Protein AF-A0A7R7VF80-F1 (afdb_monomer)

Sequence (246 aa):
MKSYPSDSATRWAEVVARHTIFDQFLHRVCFSSSVFNALSNCSSSPGIHFGVIAFPGLSSPGFLCLFALTGRTQLAYLSLRTPQTTPRSSSNPAAMSTSARRRLMRDFKRMQTDPPAGVSASPVADNVMTWNAVIIGPADTPFEDGTFRLVMHFEEQYPNKPPGVKFISQMFHPNVYGTGELCLDILQNRWSPTYDVAAILTSIQSLLNDPNTSSPANVEASNLYKDNRKEYVKRVRETVEKSWED

Nearest PDB structures (foldseek):
  8btl-assembly1_C  TM=9.843E-01  e=7.185E-26  Homo sapiens
  4r62-assembly1_A  TM=9.957E-01  e=3.085E-25  Saccharomyces cerevisiae S288C
  6cyr-assembly1_A  TM=9.860E-01  e=3.502E-25  Homo sapiens
  2yb6-assembly1_A  TM=9.938E-01  e=1.818E-24  Homo sapiens
  2aak-assembly1_A  TM=9.902E-01  e=1.142E-23  Arabidopsis thaliana

Mean predicted aligned error: 17.04 Å

Secondary structure (DSSP, 8-state):
--PPPTHHHHHHHHHHHHHSS-----S--PPPTTSGGGSSS----TT--------TT--SS---------SS--------PPPP--------------HHHHHHHHHHHHHHHSPPTTEEEEEETTEEEEEEEEEEPPTTSTTTT-EEEEEEE--TTTTTSPPEEEESS----TTB-TTSBB--GGGTTT--TT--HHHHHHHHHHHHHS---SS-S-HHHHHHHHH-HHHHHHHHHHHHHHTTT-

InterPro domains:
  IPR000608 Ubiquitin-conjugating (UBC), catalytic core domain [PF00179] (103-239)
  IPR000608 Ubiquitin-conjugating (UBC), catalytic core domain [PS50127] (99-245)
  IPR016135 Ubiquitin-conjugating enzyme/RWD-like [G3DSA:3.10.110.10] (90-244)
  IPR016135 Ubiquitin-conjugating enzyme/RWD-like [SSF54495] (87-245)
  IPR023313 Ubiquitin-conjugating enzyme, active site [PS00183] (172-187)
  IPR050113 Ubiquitin-conjugating enzyme E2-like [PTHR24067] (98-244)

Radius of gyration: 27.28 Å; Cα contacts (8 Å, |Δi|>4): 267; chains: 1; bounding box: 56×38×86 Å

Foldseek 3Di:
DDDDDPPVVVVVVVLVVVPPPDPPDPDDDDDDPPVVVVPPPDDDDPDDDFDQDDDPDDPDPDDRDGDDDDPDDDDDDDDDDDDDDDDDDDDDCPPPCAPQNVQLVVLQVCCVPPNDPQKHKDADPVDSQKMKMWGAADPPALRHRATWIKMWGHDSCPPVAAIFMFTPQQALAQQAARRRGGDDCCNPVVPDSPDGPRNVSVSVNVCRVPPDLPRGNDPVLSCCVPPPVPVNSVVRNVSRVRSSVD

Structure (mmCIF, N/CA/C/O backbone):
data_AF-A0A7R7VF80-F1
#
_entry.id   AF-A0A7R7VF80-F1
#
loop_
_atom_site.group_PDB
_atom_site.id
_atom_site.type_symbol
_atom_site.label_atom_id
_atom_site.label_alt_id
_atom_site.label_comp_id
_atom_site.label_asym_id
_atom_site.label_entity_id
_atom_site.label_seq_id
_atom_site.pdbx_PDB_ins_code
_atom_site.Cartn_x
_atom_site.Cartn_y
_atom_site.Cartn_z
_atom_site.occupancy
_atom_site.B_iso_or_equiv
_atom_site.auth_seq_id
_atom_site.auth_comp_id
_atom_site.auth_asym_id
_atom_site.auth_atom_id
_atom_site.pdbx_PDB_model_num
ATOM 1 N N . MET A 1 1 ? -38.062 -11.801 12.592 1.00 34.50 1 MET A N 1
ATOM 2 C CA . MET A 1 1 ? -37.646 -11.700 11.178 1.00 34.50 1 MET A CA 1
ATOM 3 C C . MET A 1 1 ? -37.528 -10.224 10.837 1.00 34.50 1 MET A C 1
ATOM 5 O O . MET A 1 1 ? -38.550 -9.564 10.733 1.00 34.50 1 MET A O 1
ATOM 9 N N . LYS A 1 2 ? -36.310 -9.672 10.804 1.00 26.97 2 LYS A N 1
ATOM 10 C CA . LYS A 1 2 ? -36.068 -8.283 10.386 1.00 26.97 2 LYS A CA 1
ATOM 11 C C . LYS A 1 2 ? -35.513 -8.322 8.966 1.00 26.97 2 LYS A C 1
ATOM 13 O O . LYS A 1 2 ? -34.461 -8.908 8.737 1.00 26.97 2 LYS A O 1
ATOM 18 N N . SER A 1 3 ? -36.278 -7.767 8.038 1.00 28.77 3 SER A N 1
ATOM 19 C CA . SER A 1 3 ? -35.918 -7.532 6.644 1.00 28.77 3 SER A CA 1
ATOM 20 C C . SER A 1 3 ? -34.853 -6.437 6.560 1.00 28.77 3 SER A C 1
ATOM 22 O O . SER A 1 3 ? -35.068 -5.339 7.075 1.00 28.77 3 SER A O 1
ATOM 24 N N . TYR A 1 4 ? -33.722 -6.734 5.923 1.00 29.88 4 TYR A N 1
ATOM 25 C CA . TYR A 1 4 ? -32.726 -5.732 5.536 1.00 29.88 4 TYR A CA 1
ATOM 26 C C . TYR A 1 4 ? -33.198 -4.989 4.273 1.00 29.88 4 TYR A C 1
ATOM 28 O O . TYR A 1 4 ? -33.772 -5.631 3.389 1.00 29.88 4 TYR A O 1
ATOM 36 N N . PRO A 1 5 ? -32.984 -3.665 4.165 1.00 32.97 5 PRO A N 1
ATOM 37 C CA . PRO A 1 5 ? -33.349 -2.906 2.977 1.00 32.97 5 PRO A CA 1
ATOM 38 C C . PRO A 1 5 ? -32.345 -3.162 1.845 1.00 32.97 5 PRO A C 1
ATOM 40 O O . PRO A 1 5 ? -31.132 -3.140 2.043 1.00 32.97 5 PRO A O 1
ATOM 43 N N . SER A 1 6 ? -32.877 -3.396 0.649 1.00 37.41 6 SER A N 1
ATOM 44 C CA . SER A 1 6 ? -32.204 -3.745 -0.609 1.00 37.41 6 SER A CA 1
ATOM 45 C C . SER A 1 6 ? -31.401 -2.603 -1.256 1.00 37.41 6 SER A C 1
ATOM 47 O O . SER A 1 6 ? -31.246 -2.578 -2.473 1.00 37.41 6 SER A O 1
ATOM 49 N N . ASP A 1 7 ? -30.912 -1.642 -0.473 1.00 42.41 7 ASP A N 1
ATOM 50 C CA . ASP A 1 7 ? -30.373 -0.373 -0.989 1.00 42.41 7 ASP A CA 1
ATOM 51 C C . ASP A 1 7 ? -28.847 -0.360 -1.162 1.00 42.41 7 ASP A C 1
ATOM 53 O O . ASP A 1 7 ? -28.303 0.477 -1.879 1.00 42.41 7 ASP A O 1
ATOM 57 N N . SER A 1 8 ? -28.123 -1.305 -0.556 1.00 38.00 8 SER A N 1
ATOM 58 C CA . SER A 1 8 ? -26.669 -1.399 -0.727 1.00 38.00 8 SER A CA 1
ATOM 59 C C . SER A 1 8 ? -26.295 -2.026 -2.071 1.00 38.00 8 SER A C 1
ATOM 61 O O . SER A 1 8 ? -25.432 -1.502 -2.766 1.00 38.00 8 SER A O 1
ATOM 63 N N . ALA A 1 9 ? -26.979 -3.096 -2.491 1.00 32.75 9 ALA A N 1
ATOM 64 C CA . ALA A 1 9 ? -26.685 -3.812 -3.739 1.00 32.75 9 ALA A CA 1
ATOM 65 C C . ALA A 1 9 ? -26.875 -2.944 -5.000 1.00 32.75 9 ALA A C 1
ATOM 67 O O . ALA A 1 9 ? -26.108 -3.060 -5.955 1.00 32.75 9 ALA A O 1
ATOM 68 N N . THR A 1 10 ? -27.851 -2.033 -4.987 1.00 35.91 10 THR A N 1
ATOM 69 C CA . THR A 1 10 ? -28.119 -1.109 -6.102 1.00 35.91 10 THR A CA 1
ATOM 70 C C . THR A 1 10 ? -27.046 -0.020 -6.203 1.00 35.91 10 THR A C 1
ATOM 72 O O . THR A 1 10 ? -26.628 0.336 -7.302 1.00 35.91 10 THR A O 1
ATOM 75 N N . ARG A 1 11 ? -26.507 0.432 -5.061 1.00 38.66 11 ARG A N 1
ATOM 76 C CA . ARG A 1 11 ? -25.385 1.383 -5.001 1.00 38.66 11 ARG A CA 1
ATOM 77 C C . ARG A 1 11 ? -24.052 0.747 -5.414 1.00 38.66 11 ARG A C 1
ATOM 79 O O . ARG A 1 11 ? -23.251 1.396 -6.078 1.00 38.66 11 ARG A O 1
ATOM 86 N N . TRP A 1 12 ? -23.848 -0.537 -5.106 1.00 34.44 12 TRP A N 1
ATOM 87 C CA . TRP A 1 12 ? -22.701 -1.320 -5.588 1.00 34.44 12 TRP A CA 1
ATOM 88 C C . TRP A 1 12 ? -22.691 -1.461 -7.118 1.00 34.44 12 TRP A C 1
ATOM 90 O O . TRP A 1 12 ? -21.636 -1.330 -7.737 1.00 34.44 12 TRP A O 1
ATOM 100 N N . ALA A 1 13 ? -23.857 -1.654 -7.747 1.00 29.41 13 ALA A N 1
ATOM 101 C CA . ALA A 1 13 ? -23.967 -1.703 -9.206 1.00 29.41 13 ALA A CA 1
ATOM 102 C C . ALA A 1 13 ? -23.668 -0.342 -9.868 1.00 29.41 13 ALA A C 1
ATOM 104 O O . ALA A 1 13 ? -23.006 -0.305 -10.903 1.00 29.41 13 ALA A O 1
ATOM 105 N N . GLU A 1 14 ? -24.077 0.777 -9.258 1.00 31.31 14 GLU A N 1
ATOM 106 C CA . GLU A 1 14 ? -23.774 2.128 -9.762 1.00 31.31 14 GLU A CA 1
ATOM 107 C C . GLU A 1 14 ? -22.295 2.526 -9.618 1.00 31.31 14 GLU A C 1
ATOM 109 O O . GLU A 1 14 ? -21.771 3.234 -10.478 1.00 31.31 14 GLU A O 1
ATOM 114 N N . VAL A 1 15 ? -21.595 2.058 -8.579 1.00 36.97 15 VAL A N 1
ATOM 115 C CA . VAL A 1 15 ? -20.159 2.341 -8.382 1.00 36.97 15 VAL A CA 1
ATOM 116 C C . VAL A 1 15 ? -19.289 1.493 -9.317 1.00 36.97 15 VAL A C 1
ATOM 118 O O . VAL A 1 15 ? -18.359 2.015 -9.933 1.00 36.97 15 VAL A O 1
ATOM 121 N N . VAL A 1 16 ? -19.634 0.217 -9.525 1.00 35.97 16 VAL A N 1
ATOM 122 C CA . VAL A 1 16 ? -18.946 -0.652 -10.500 1.00 35.97 16 VAL A CA 1
ATOM 123 C C . VAL A 1 16 ? -19.195 -0.183 -11.943 1.00 35.97 16 VAL A C 1
ATOM 125 O O . VAL A 1 16 ? -18.275 -0.204 -12.765 1.00 35.97 16 VAL A O 1
ATOM 128 N N . ALA A 1 17 ? -20.396 0.326 -12.243 1.00 31.78 17 ALA A N 1
ATOM 129 C CA . ALA A 1 17 ? -20.720 0.914 -13.544 1.00 31.78 17 ALA A CA 1
ATOM 130 C C . ALA A 1 17 ? -19.998 2.250 -13.812 1.00 31.78 17 ALA A C 1
ATOM 132 O O . ALA A 1 17 ? -19.807 2.617 -14.968 1.00 31.78 17 ALA A O 1
ATOM 133 N N . ARG A 1 18 ? -19.555 2.973 -12.773 1.00 35.44 18 ARG A N 1
ATOM 134 C CA . ARG A 1 18 ? -18.818 4.242 -12.921 1.00 35.44 18 ARG A CA 1
ATOM 135 C C . ARG A 1 18 ? -17.301 4.090 -13.074 1.00 35.44 18 ARG A C 1
ATOM 137 O O . ARG A 1 18 ? -16.654 5.062 -13.449 1.00 35.44 18 ARG A O 1
ATOM 144 N N . HIS A 1 19 ? -16.738 2.898 -12.860 1.00 38.69 19 HIS A N 1
ATOM 145 C CA . HIS A 1 19 ? -15.291 2.650 -12.987 1.00 38.69 19 HIS A CA 1
ATOM 146 C C . HIS A 1 19 ? -14.894 1.617 -14.050 1.00 38.69 19 HIS A C 1
ATOM 148 O O . HIS A 1 19 ? -13.714 1.291 -14.190 1.00 38.69 19 HIS A O 1
ATOM 154 N N . THR A 1 20 ? -15.834 1.157 -14.877 1.00 30.38 20 THR A N 1
ATOM 155 C CA . THR A 1 20 ? -15.481 0.514 -16.146 1.00 30.38 20 THR A CA 1
ATOM 156 C C . THR A 1 20 ? -15.207 1.599 -17.187 1.00 30.38 20 THR A C 1
ATOM 158 O O . THR A 1 20 ? -16.095 2.324 -17.623 1.00 30.38 20 THR A O 1
ATOM 161 N N . ILE A 1 21 ? -13.939 1.738 -17.567 1.00 36.97 21 ILE A N 1
ATOM 162 C CA . ILE A 1 21 ? -13.466 2.586 -18.665 1.00 36.97 21 ILE A CA 1
ATOM 163 C C . ILE A 1 21 ? -14.099 2.078 -19.969 1.00 36.97 21 ILE A C 1
ATOM 165 O O . ILE A 1 21 ? -13.495 1.242 -20.629 1.00 36.97 21 ILE A O 1
ATOM 169 N N . PHE A 1 22 ? -15.315 2.514 -20.317 1.00 31.19 22 PHE A N 1
ATOM 170 C CA . PHE A 1 22 ? -15.873 2.395 -21.672 1.00 31.19 22 PHE A CA 1
ATOM 171 C C . PHE A 1 22 ? -17.180 3.191 -21.880 1.00 31.19 22 PHE A C 1
ATOM 173 O O . PHE A 1 22 ? -18.135 2.639 -22.407 1.00 31.19 22 PHE A O 1
ATOM 180 N N . ASP A 1 23 ? -17.273 4.475 -21.499 1.00 33.12 23 ASP A N 1
ATOM 181 C CA . ASP A 1 23 ? -18.443 5.269 -21.943 1.00 33.12 23 ASP A CA 1
ATOM 182 C C . ASP A 1 23 ? -18.254 6.796 -22.015 1.00 33.12 23 ASP A C 1
ATOM 184 O O . ASP A 1 23 ? -19.056 7.591 -21.529 1.00 33.12 23 ASP A O 1
ATOM 188 N N . GLN A 1 24 ? -17.173 7.247 -22.657 1.00 32.31 24 GLN A N 1
ATOM 189 C CA . GLN A 1 24 ? -17.078 8.631 -23.137 1.00 32.31 24 GLN A CA 1
ATOM 190 C C . GLN A 1 24 ? -16.403 8.680 -24.507 1.00 32.31 24 GLN A C 1
ATOM 192 O O . GLN A 1 24 ? -15.258 9.101 -24.613 1.00 32.31 24 GLN A O 1
ATOM 197 N N . PHE A 1 25 ? -17.084 8.255 -25.577 1.00 29.30 25 PHE A N 1
ATOM 198 C CA . PHE A 1 25 ? -16.630 8.619 -26.932 1.00 29.30 25 PHE A CA 1
ATOM 199 C C . PHE A 1 25 ? -17.717 8.663 -28.015 1.00 29.30 25 PHE A C 1
ATOM 201 O O . PHE A 1 25 ? -17.431 8.452 -29.191 1.00 29.30 25 PHE A O 1
ATOM 208 N N . LEU A 1 26 ? -18.968 8.975 -27.672 1.00 31.02 26 LEU A N 1
ATOM 209 C CA . LEU A 1 26 ? -20.015 9.162 -28.683 1.00 31.02 26 LEU A CA 1
ATOM 210 C C . LEU A 1 26 ? -20.908 10.359 -28.377 1.00 31.02 26 LEU A C 1
ATOM 212 O O . LEU A 1 26 ? -22.090 10.197 -28.133 1.00 31.02 26 LEU A O 1
ATOM 216 N N . HIS A 1 27 ? -20.367 11.576 -28.438 1.00 31.38 27 HIS A N 1
ATOM 217 C CA . HIS A 1 27 ? -21.175 12.741 -28.817 1.00 31.38 27 HIS A CA 1
ATOM 218 C C . HIS A 1 27 ? -20.268 13.926 -29.171 1.00 31.38 27 HIS A C 1
ATOM 220 O O . HIS A 1 27 ? -19.931 14.728 -28.306 1.00 31.38 27 HIS A O 1
ATOM 226 N N . ARG A 1 28 ? -19.860 14.005 -30.448 1.00 32.12 28 ARG A N 1
ATOM 227 C CA . ARG A 1 28 ? -19.487 15.211 -31.230 1.00 32.12 28 ARG A CA 1
ATOM 228 C C . ARG A 1 28 ? -18.441 14.851 -32.283 1.00 32.12 28 ARG A C 1
ATOM 230 O O . ARG A 1 28 ? -17.243 14.969 -32.055 1.00 32.12 28 ARG A O 1
ATOM 237 N N . VAL A 1 29 ? -18.902 14.502 -33.479 1.00 31.28 29 VAL A N 1
ATOM 238 C CA . VAL A 1 29 ? -18.099 14.707 -34.688 1.00 31.28 29 VAL A CA 1
ATOM 239 C C . VAL A 1 29 ? -18.860 15.696 -35.560 1.00 31.28 29 VAL A C 1
ATOM 241 O O . VAL A 1 29 ? -19.842 15.350 -36.211 1.00 31.28 29 VAL A O 1
ATOM 244 N N . CYS A 1 30 ? -18.425 16.957 -35.515 1.00 32.84 30 CYS A N 1
ATOM 245 C CA . CYS A 1 30 ? -18.763 17.949 -36.526 1.00 32.84 30 CYS A CA 1
ATOM 246 C C . CYS A 1 30 ? -18.059 17.553 -37.830 1.00 32.84 30 CYS A C 1
ATOM 248 O O . CYS A 1 30 ? -16.836 17.427 -37.868 1.00 32.84 30 CYS A O 1
ATOM 250 N N . PHE A 1 31 ? -18.840 17.347 -38.888 1.00 32.50 31 PHE A N 1
ATOM 251 C CA . PHE A 1 31 ? -18.352 17.079 -40.238 1.00 32.50 31 PHE A CA 1
ATOM 252 C C . PHE A 1 31 ? -17.601 18.300 -40.795 1.00 32.50 31 PHE A C 1
ATOM 254 O O . PHE A 1 31 ? -18.147 19.401 -40.828 1.00 32.50 31 PHE A O 1
ATOM 261 N N . SER A 1 32 ? -16.371 18.101 -41.278 1.00 34.09 32 SER A N 1
ATOM 262 C CA . SER A 1 32 ? -15.688 19.067 -42.147 1.0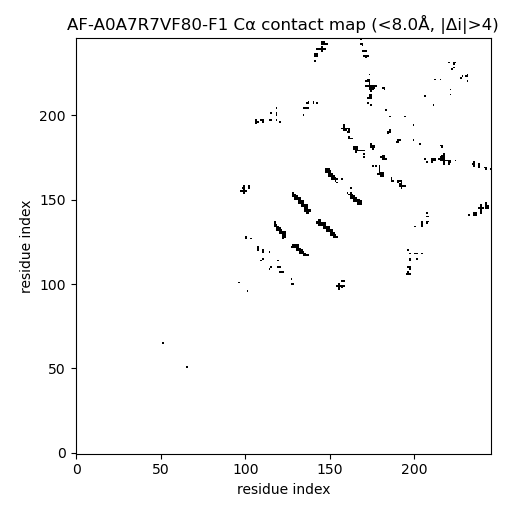0 34.09 32 SER A CA 1
ATOM 263 C C . SER A 1 32 ? -16.042 18.769 -43.607 1.00 34.09 32 SER A C 1
ATOM 265 O O . SER A 1 32 ? -15.954 17.630 -44.070 1.00 34.09 32 SER A O 1
ATOM 267 N N . SER A 1 33 ? -16.470 19.804 -44.324 1.00 35.81 33 SER A N 1
ATOM 268 C CA . SER A 1 33 ? -17.110 19.801 -45.646 1.00 35.81 33 SER A CA 1
ATOM 269 C C . SER A 1 33 ? -16.224 19.357 -46.821 1.00 35.81 33 SER A C 1
ATOM 271 O O . SER A 1 33 ? -16.703 19.282 -47.950 1.00 35.81 33 SER A O 1
ATOM 273 N N . SER A 1 34 ? -14.964 18.992 -46.586 1.00 36.84 34 SER A N 1
ATOM 274 C CA . SER A 1 34 ? -14.029 18.626 -47.661 1.00 36.84 34 SER A CA 1
ATOM 275 C C . SER A 1 34 ? -14.059 17.143 -48.066 1.00 36.84 34 SER A C 1
ATOM 277 O O . SER A 1 34 ? -13.526 16.801 -49.117 1.00 36.84 34 SER A O 1
ATOM 279 N N . VAL A 1 35 ? -14.696 16.255 -47.288 1.00 38.88 35 VAL A N 1
ATOM 280 C CA . VAL A 1 35 ? -14.774 14.803 -47.599 1.00 38.88 35 VAL A CA 1
ATOM 281 C C . VAL A 1 35 ? -15.972 14.455 -48.500 1.00 38.88 35 VAL A C 1
ATOM 283 O O . VAL A 1 35 ? -15.994 13.407 -49.139 1.00 38.88 35 VAL A O 1
ATOM 286 N N . PHE A 1 36 ? -16.954 15.351 -48.625 1.00 34.81 36 PHE A N 1
ATOM 287 C CA . PHE A 1 36 ? -18.190 15.081 -49.370 1.00 34.81 36 PHE A CA 1
ATOM 288 C C . PHE A 1 36 ? -18.004 15.098 -50.902 1.00 34.81 36 PHE A C 1
ATOM 290 O O . PHE A 1 36 ? -18.739 14.427 -51.623 1.00 34.81 36 PHE A O 1
ATOM 297 N N . ASN A 1 37 ? -16.984 15.794 -51.417 1.00 33.25 37 ASN A N 1
ATOM 298 C CA . ASN A 1 37 ? -16.789 15.955 -52.864 1.00 33.25 37 ASN A CA 1
ATOM 299 C C . ASN A 1 37 ? -16.062 14.790 -53.559 1.00 33.25 37 ASN A C 1
ATOM 301 O O . ASN A 1 37 ? -16.009 14.766 -54.784 1.00 33.25 37 ASN A O 1
ATOM 305 N N . ALA A 1 38 ? -15.537 13.805 -52.822 1.00 39.31 38 ALA A N 1
ATOM 306 C CA . ALA A 1 38 ? -14.872 12.643 -53.424 1.00 39.31 38 ALA A CA 1
ATOM 307 C C . ALA A 1 38 ? -15.809 11.441 -53.675 1.00 39.31 38 ALA A C 1
ATOM 309 O O . ALA A 1 38 ? -15.381 10.452 -54.264 1.00 39.31 38 ALA A O 1
ATOM 310 N N . LEU A 1 39 ? -17.082 11.512 -53.259 1.00 37.97 39 LEU A N 1
ATOM 311 C CA . LEU A 1 39 ? -18.051 10.411 -53.384 1.00 37.97 39 LEU A CA 1
ATOM 312 C C . LEU A 1 39 ? -19.290 10.738 -54.239 1.00 37.97 39 LEU A C 1
ATOM 314 O O . LEU A 1 39 ? -20.220 9.937 -54.271 1.00 37.97 39 LEU A O 1
ATOM 318 N N . SER A 1 40 ? -19.326 11.857 -54.972 1.00 38.53 40 SER A N 1
ATOM 319 C CA . SER A 1 40 ? -20.514 12.217 -55.770 1.00 38.53 40 SER A CA 1
ATOM 320 C C . SER A 1 40 ? -20.543 11.687 -57.211 1.00 38.53 40 SER A C 1
ATOM 322 O O . SER A 1 40 ? -21.546 11.889 -57.885 1.00 38.53 40 SER A O 1
ATOM 324 N N . ASN A 1 41 ? -19.517 10.973 -57.694 1.00 39.53 41 ASN A N 1
ATOM 325 C CA . ASN A 1 41 ? -19.433 10.599 -59.119 1.00 39.53 41 ASN A CA 1
ATOM 326 C C . ASN A 1 41 ? -19.547 9.104 -59.460 1.00 39.53 41 ASN A C 1
ATOM 328 O O . ASN A 1 41 ? -19.247 8.716 -60.585 1.00 39.53 41 ASN A O 1
ATOM 332 N N . CYS A 1 42 ? -20.057 8.265 -58.557 1.00 37.22 42 CYS A N 1
ATOM 333 C CA . CYS A 1 42 ? -20.400 6.876 -58.890 1.00 37.22 42 CYS A CA 1
ATOM 334 C C . CYS A 1 42 ? -21.857 6.562 -58.535 1.00 37.22 42 CYS A C 1
ATOM 336 O O . CYS A 1 42 ? -22.135 5.773 -57.637 1.00 37.22 42 CYS A O 1
ATOM 338 N N . SER A 1 43 ? -22.806 7.169 -59.252 1.00 35.94 43 SER A N 1
ATOM 339 C CA . SER A 1 43 ? -24.202 6.724 -59.250 1.00 35.94 43 SER A CA 1
ATOM 340 C C . SER A 1 43 ? -24.547 6.094 -60.594 1.00 35.94 43 SER A C 1
ATOM 342 O O . SER A 1 43 ? -24.671 6.820 -61.579 1.00 35.94 43 SER A O 1
ATOM 344 N N . SER A 1 44 ? -24.714 4.768 -60.640 1.00 39.88 44 SER A N 1
ATOM 345 C CA . SER A 1 44 ? -25.785 4.095 -61.408 1.00 39.88 44 SER A CA 1
ATOM 346 C C . SER A 1 44 ? -25.658 2.561 -61.375 1.00 39.88 44 SER A C 1
ATOM 348 O O . SER A 1 44 ? -25.141 1.938 -62.296 1.00 39.88 44 SER A O 1
ATOM 350 N N . SER A 1 45 ? -26.178 1.927 -60.318 1.00 36.97 45 SER A N 1
ATOM 351 C CA . SER A 1 45 ? -26.816 0.596 -60.386 1.00 36.97 45 SER A CA 1
ATOM 352 C C . SER A 1 45 ? -27.646 0.342 -59.117 1.00 36.97 45 SER A C 1
ATOM 354 O O . SER A 1 45 ? -27.181 0.685 -58.028 1.00 36.97 45 SER A O 1
ATOM 356 N N . PRO A 1 46 ? -28.865 -0.227 -59.207 1.00 36.94 46 PRO A N 1
ATOM 357 C CA . PRO A 1 46 ? -29.717 -0.439 -58.041 1.00 36.94 46 PRO A CA 1
ATOM 358 C C . PRO A 1 46 ? -29.284 -1.700 -57.280 1.00 36.94 46 PRO A C 1
ATOM 360 O O . PRO A 1 46 ? -29.203 -2.775 -57.868 1.00 36.94 46 PRO A O 1
ATOM 363 N N . GLY A 1 47 ? -29.048 -1.577 -55.969 1.00 44.09 47 GLY A N 1
ATOM 364 C CA . GLY A 1 47 ? -28.942 -2.725 -55.053 1.00 44.09 47 GLY A CA 1
ATOM 365 C C . GLY A 1 47 ? -27.620 -2.920 -54.299 1.00 44.09 47 GLY A C 1
ATOM 366 O O . GLY A 1 47 ? -27.487 -3.923 -53.606 1.00 44.09 47 GLY A O 1
ATOM 367 N N . ILE A 1 48 ? -26.656 -1.996 -54.377 1.00 40.00 48 ILE A N 1
ATOM 368 C CA . ILE A 1 48 ? -25.395 -2.081 -53.616 1.00 40.00 48 ILE A CA 1
ATOM 369 C C . ILE A 1 48 ? -25.319 -0.919 -52.620 1.00 40.00 48 ILE A C 1
ATOM 371 O O . ILE A 1 48 ? -25.247 0.240 -53.020 1.00 40.00 48 ILE A O 1
ATOM 375 N N . HIS A 1 49 ? -25.300 -1.225 -51.321 1.00 42.41 49 HIS A N 1
ATOM 376 C CA . HIS A 1 49 ? -24.925 -0.266 -50.281 1.00 42.41 49 HIS A CA 1
ATOM 377 C C . HIS A 1 49 ? -23.428 -0.414 -49.988 1.00 42.41 49 HIS A C 1
ATOM 379 O O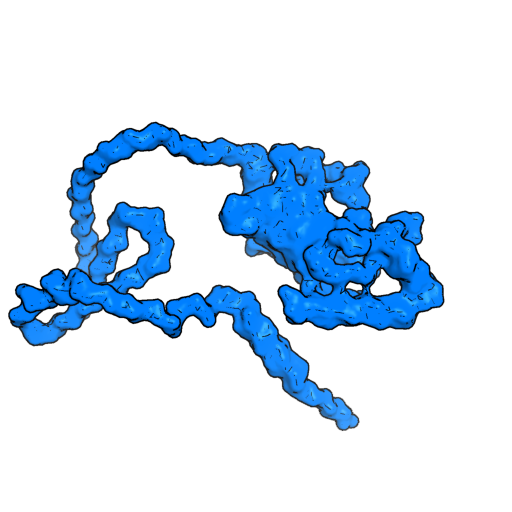 . HIS A 1 49 ? -22.991 -1.444 -49.479 1.00 42.41 49 HIS A O 1
ATOM 385 N N . PHE A 1 50 ? -22.637 0.613 -50.298 1.00 38.56 50 PHE A N 1
ATOM 386 C CA . PHE A 1 50 ? -21.246 0.694 -49.859 1.00 38.56 50 PHE A CA 1
ATOM 387 C C . PHE A 1 50 ? -21.200 1.291 -48.451 1.00 38.56 50 PHE A C 1
ATOM 389 O O . PHE A 1 50 ? -21.609 2.432 -48.243 1.00 38.56 50 PHE A O 1
ATOM 396 N N . GLY A 1 51 ? -20.710 0.520 -47.482 1.00 38.88 51 GLY A N 1
ATOM 397 C CA . GLY A 1 51 ? -20.398 1.001 -46.139 1.00 38.88 51 GLY A CA 1
ATOM 398 C C . GLY A 1 51 ? -18.888 1.073 -45.944 1.00 38.88 51 GLY A C 1
ATOM 399 O O . GLY A 1 51 ? -18.185 0.104 -46.218 1.00 38.88 51 GLY A O 1
ATOM 400 N N . VAL A 1 52 ? -18.387 2.209 -45.458 1.00 40.16 52 VAL A N 1
ATOM 401 C CA . VAL A 1 52 ? -17.003 2.352 -44.988 1.00 40.16 52 VAL A CA 1
ATOM 402 C C . VAL A 1 52 ? -17.039 2.319 -43.464 1.00 40.16 52 VAL A C 1
ATOM 404 O O . VAL A 1 52 ? -17.599 3.221 -42.848 1.00 40.16 52 VAL A O 1
ATOM 407 N N . ILE A 1 53 ? -16.456 1.288 -42.850 1.00 39.25 53 ILE A N 1
ATOM 408 C CA . ILE A 1 53 ? -16.230 1.255 -41.400 1.00 39.25 53 ILE A CA 1
ATOM 409 C C . ILE A 1 53 ? -14.769 1.632 -41.167 1.00 39.25 53 ILE A C 1
ATOM 411 O O . ILE A 1 53 ? -13.860 0.861 -41.471 1.00 39.25 53 ILE A O 1
ATOM 415 N N . ALA A 1 54 ? -14.540 2.837 -40.650 1.00 39.12 54 ALA A N 1
ATOM 416 C CA . ALA A 1 54 ? -13.239 3.234 -40.136 1.00 39.12 54 ALA A CA 1
ATOM 417 C C . ALA A 1 54 ? -13.107 2.725 -38.694 1.00 39.12 54 ALA A C 1
ATOM 419 O O . ALA A 1 54 ? -13.912 3.088 -37.840 1.00 39.12 54 ALA A O 1
ATOM 420 N N . PHE A 1 55 ? -12.098 1.898 -38.417 1.00 35.44 55 PHE A N 1
ATOM 421 C CA . PHE A 1 55 ? -11.689 1.580 -37.048 1.00 35.44 55 PHE A CA 1
ATOM 422 C C . PHE A 1 55 ? -10.756 2.694 -36.554 1.00 35.44 55 PHE A C 1
ATOM 424 O O . PHE A 1 55 ? -9.653 2.829 -37.091 1.00 35.44 55 PHE A O 1
ATOM 431 N N . PRO A 1 56 ? -11.143 3.510 -35.559 1.00 33.88 56 PRO A N 1
ATOM 432 C CA . PRO A 1 56 ? -10.219 4.464 -34.974 1.00 33.88 56 PRO A CA 1
ATOM 433 C C . PRO A 1 56 ? -9.310 3.694 -34.010 1.00 33.88 56 PRO A C 1
ATOM 435 O O . PRO A 1 56 ? -9.770 3.217 -32.977 1.00 33.88 56 PRO A O 1
ATOM 438 N N . GLY A 1 57 ? -8.029 3.525 -34.351 1.00 42.16 57 GLY A N 1
ATOM 439 C CA . GLY A 1 57 ? -7.061 2.999 -33.380 1.00 42.16 57 GLY A CA 1
ATOM 440 C C . GLY A 1 57 ? -5.808 2.293 -33.895 1.00 42.16 57 GLY A C 1
ATOM 441 O O . GLY A 1 57 ? -4.936 2.013 -33.080 1.00 42.16 57 GLY A O 1
ATOM 442 N N . LEU A 1 58 ? -5.644 2.024 -35.198 1.00 36.62 58 LEU A N 1
ATOM 443 C CA . LEU A 1 58 ? -4.341 1.575 -35.712 1.00 36.62 58 LEU A CA 1
ATOM 444 C C . LEU A 1 58 ? -3.481 2.782 -36.104 1.00 36.62 58 LEU A C 1
ATOM 446 O O . LEU A 1 58 ? -3.617 3.346 -37.186 1.00 36.62 58 LEU A O 1
ATOM 450 N N . SER A 1 59 ? -2.545 3.149 -35.236 1.00 43.25 59 SER A N 1
ATOM 451 C CA . SER A 1 59 ? -1.437 4.065 -35.524 1.00 43.25 59 SER A CA 1
ATOM 452 C C . SER A 1 59 ? -0.350 3.384 -36.378 1.00 43.25 59 SER A C 1
ATOM 454 O O . SER A 1 59 ? 0.820 3.294 -36.013 1.00 43.25 59 SER A O 1
ATOM 456 N N . SER A 1 60 ? -0.737 2.896 -37.557 1.00 39.53 60 SER A N 1
ATOM 457 C CA . SER A 1 60 ? 0.185 2.597 -38.658 1.00 39.53 60 SER A CA 1
ATOM 458 C C . SER A 1 60 ? -0.534 2.747 -40.000 1.00 39.53 60 SER A C 1
ATOM 460 O O . SER A 1 60 ? -1.626 2.199 -40.164 1.00 39.53 60 SER A O 1
ATOM 462 N N . PRO A 1 61 ? 0.039 3.471 -40.979 1.00 42.19 61 PRO A N 1
ATOM 463 C CA . PRO A 1 61 ? -0.601 3.662 -42.270 1.00 42.19 61 PRO A CA 1
ATOM 464 C C . PRO A 1 61 ? -0.452 2.366 -43.072 1.00 42.19 61 PRO A C 1
ATOM 466 O O . PRO A 1 61 ? 0.654 2.018 -43.478 1.00 42.19 61 PRO A O 1
ATOM 469 N N . GLY A 1 62 ? -1.536 1.620 -43.297 1.00 44.50 62 GLY A N 1
ATOM 470 C CA . GLY A 1 62 ? -1.416 0.459 -44.184 1.00 44.50 62 GLY A CA 1
ATOM 471 C C . GLY A 1 62 ? -2.575 -0.517 -44.336 1.00 44.50 62 GLY A C 1
ATOM 472 O O . GLY A 1 62 ? -2.446 -1.401 -45.173 1.00 44.50 62 GLY A O 1
ATOM 473 N N . PHE A 1 63 ? -3.691 -0.402 -43.613 1.00 39.22 63 PHE A N 1
ATOM 474 C CA . PHE A 1 63 ? -4.791 -1.362 -43.780 1.00 39.22 63 PHE A CA 1
ATOM 475 C C . PHE A 1 63 ? -6.152 -0.671 -43.870 1.00 39.22 63 PHE A C 1
ATOM 477 O O . PHE A 1 63 ? -6.782 -0.351 -42.869 1.00 39.22 63 PHE A O 1
ATOM 484 N N . LEU A 1 64 ? -6.612 -0.472 -45.106 1.00 41.66 64 LEU A N 1
ATOM 485 C CA . LEU A 1 64 ? -8.023 -0.289 -45.433 1.00 41.66 64 LEU A CA 1
ATOM 486 C C . LEU A 1 64 ? -8.572 -1.666 -45.819 1.00 41.66 64 LEU A C 1
ATOM 488 O O . LEU A 1 64 ? -8.194 -2.216 -46.852 1.00 41.66 64 LEU A O 1
ATOM 492 N N . CYS A 1 65 ? -9.429 -2.237 -44.975 1.00 38.06 65 CYS A N 1
ATOM 493 C CA . CYS A 1 65 ? -10.132 -3.482 -45.275 1.00 38.06 65 CYS A CA 1
ATOM 494 C C . CYS A 1 65 ? -11.515 -3.131 -45.838 1.00 38.06 65 CYS A C 1
ATOM 496 O O . CYS A 1 65 ? -12.365 -2.622 -45.109 1.00 38.06 65 CYS A O 1
ATOM 498 N N . LEU A 1 66 ? -11.740 -3.381 -47.129 1.00 41.31 66 LEU A N 1
ATOM 499 C CA . LEU A 1 66 ? -13.076 -3.344 -47.723 1.00 41.31 66 LEU A CA 1
ATOM 500 C C . LEU A 1 66 ? -13.668 -4.757 -47.668 1.00 41.31 66 LEU A C 1
ATOM 502 O O . LEU A 1 66 ? -13.061 -5.692 -48.187 1.00 41.31 66 LEU A O 1
ATOM 506 N N . PHE A 1 67 ? -14.860 -4.909 -47.094 1.00 39.09 67 PHE A N 1
ATOM 507 C CA . PHE A 1 67 ? -15.630 -6.149 -47.192 1.00 39.09 67 PHE A CA 1
ATOM 508 C C . PHE A 1 67 ? -16.824 -5.940 -48.122 1.00 39.09 67 PHE A C 1
ATOM 510 O O . PHE A 1 67 ? -17.621 -5.027 -47.922 1.00 39.09 67 PHE A O 1
ATOM 517 N N . ALA A 1 68 ? -16.962 -6.813 -49.118 1.00 41.56 68 ALA A N 1
ATOM 518 C CA . ALA A 1 68 ? -18.188 -6.958 -49.890 1.00 41.56 68 ALA A CA 1
ATOM 519 C C . ALA A 1 68 ? -18.929 -8.199 -49.378 1.00 41.56 68 ALA A C 1
ATOM 521 O O . ALA A 1 68 ? -18.466 -9.324 -49.565 1.00 41.56 68 ALA A O 1
ATOM 522 N N . LEU A 1 69 ? -20.077 -8.010 -48.726 1.00 39.09 69 LEU A N 1
ATOM 523 C CA . LEU A 1 69 ? -20.991 -9.112 -48.438 1.00 39.09 69 LEU A CA 1
ATOM 524 C C . LEU A 1 69 ? -21.834 -9.362 -49.685 1.00 39.09 69 LEU A C 1
ATOM 526 O O . LEU A 1 69 ? -22.849 -8.709 -49.908 1.00 39.09 69 LEU A O 1
ATOM 530 N N . THR A 1 70 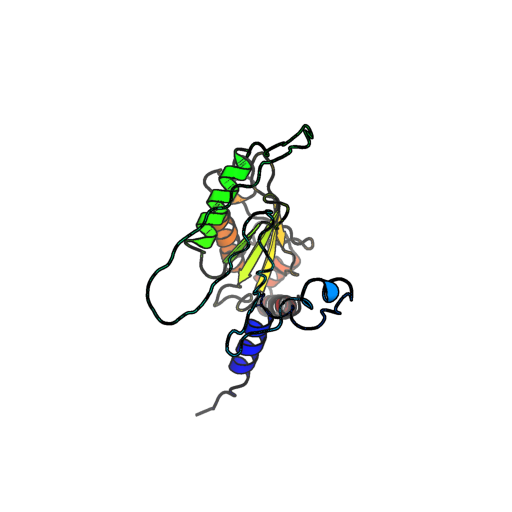? -21.412 -10.320 -50.501 1.00 40.16 70 THR A N 1
ATOM 531 C CA . THR A 1 70 ? -22.321 -10.971 -51.443 1.00 40.16 70 THR A CA 1
ATOM 532 C C . THR A 1 70 ? -22.523 -12.404 -50.980 1.00 40.16 70 THR A C 1
ATOM 534 O O . THR A 1 70 ? -21.576 -13.112 -50.632 1.00 40.16 70 THR A O 1
ATOM 537 N N . GLY A 1 71 ? -23.785 -12.820 -50.885 1.00 42.75 71 GLY A N 1
ATOM 538 C CA . GLY A 1 71 ? -24.152 -14.178 -50.512 1.00 42.75 71 GLY A CA 1
ATOM 539 C C . GLY A 1 71 ? -23.735 -15.163 -51.598 1.00 42.75 71 GLY A C 1
ATOM 540 O O . GLY A 1 71 ? -24.544 -15.469 -52.464 1.00 42.75 71 GLY A O 1
ATOM 541 N N . ARG A 1 72 ? -22.478 -15.618 -51.557 1.00 38.00 72 ARG A N 1
ATOM 542 C CA . ARG A 1 72 ? -21.947 -16.925 -51.994 1.00 38.00 72 ARG A CA 1
ATOM 543 C C . ARG A 1 72 ? -20.415 -16.851 -52.078 1.00 38.00 72 ARG A C 1
ATOM 545 O O . ARG A 1 72 ? -19.861 -16.174 -52.930 1.00 38.00 72 ARG A O 1
ATOM 552 N N . THR A 1 73 ? -19.762 -17.572 -51.166 1.00 41.69 73 THR A N 1
ATOM 553 C CA . THR A 1 73 ? -18.469 -18.272 -51.319 1.00 41.69 73 THR A CA 1
ATOM 554 C C . THR A 1 73 ? -17.466 -17.746 -52.364 1.00 41.69 73 THR A C 1
ATOM 556 O O . THR A 1 73 ? -17.450 -18.240 -53.485 1.00 41.69 73 THR A O 1
ATOM 559 N N . GLN A 1 74 ? -16.560 -16.850 -51.958 1.00 37.19 74 GLN A N 1
ATOM 560 C CA . GLN A 1 74 ? -15.091 -16.979 -52.088 1.00 37.19 74 GLN A CA 1
ATOM 561 C C . GLN A 1 74 ? -14.414 -15.682 -51.615 1.00 37.19 74 GLN A C 1
ATOM 563 O O . GLN A 1 74 ? -14.653 -14.607 -52.155 1.00 37.19 74 GLN A O 1
ATOM 568 N N . LEU A 1 75 ? -13.550 -15.785 -50.602 1.00 35.16 75 LEU A N 1
ATOM 569 C CA . LEU A 1 75 ? -12.680 -14.692 -50.165 1.00 35.16 75 LEU A CA 1
ATOM 570 C C . LEU A 1 75 ? -11.424 -14.691 -51.043 1.00 35.16 75 LEU A C 1
AT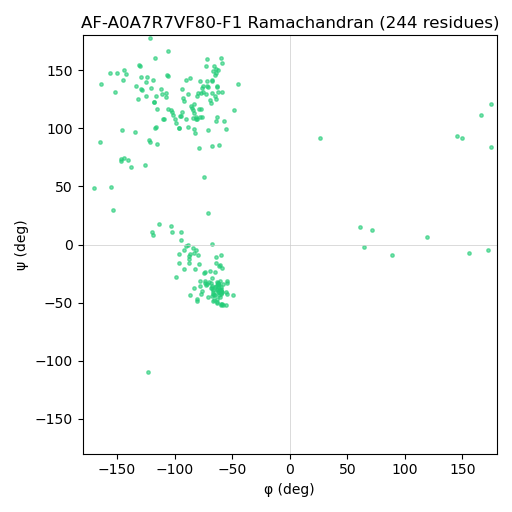OM 572 O O . LEU A 1 75 ? -10.588 -15.582 -50.915 1.00 35.16 75 LEU A O 1
ATOM 576 N N . ALA A 1 76 ? -11.278 -13.700 -51.921 1.00 35.19 76 ALA A N 1
ATOM 577 C CA . ALA A 1 76 ? -10.022 -13.426 -52.612 1.00 35.19 76 ALA A CA 1
ATOM 578 C C . ALA A 1 76 ? -9.381 -12.168 -52.010 1.00 35.19 76 ALA A C 1
ATOM 580 O O . ALA A 1 76 ? -9.945 -11.077 -52.080 1.00 35.19 76 ALA A O 1
ATOM 581 N N . TYR A 1 77 ? -8.200 -12.325 -51.411 1.00 35.44 77 TYR A N 1
ATOM 582 C CA . TYR A 1 77 ? -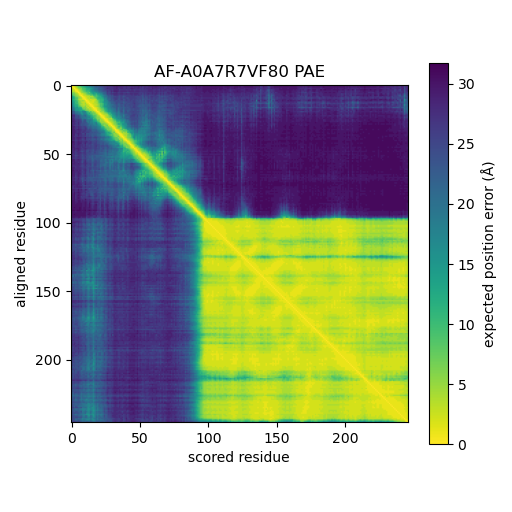7.365 -11.216 -50.951 1.00 35.44 77 TYR A CA 1
ATOM 583 C C . TYR A 1 77 ? -6.527 -10.692 -52.127 1.00 35.44 77 TYR A C 1
ATOM 585 O O . TYR A 1 77 ? -5.663 -11.401 -52.639 1.00 35.44 77 TYR A O 1
ATOM 593 N N . LEU A 1 78 ? -6.746 -9.442 -52.538 1.00 33.84 78 LEU A N 1
ATOM 594 C CA . LEU A 1 78 ? -5.869 -8.724 -53.469 1.00 33.84 78 LEU A CA 1
ATOM 595 C C . LEU A 1 78 ? -4.935 -7.807 -52.669 1.00 33.84 78 LEU A C 1
ATOM 597 O O . LEU A 1 78 ? -5.344 -6.769 -52.155 1.00 33.84 78 LEU A O 1
ATOM 601 N N . SER A 1 79 ? -3.667 -8.206 -52.548 1.00 35.91 79 SER A N 1
ATOM 602 C CA . SER A 1 79 ? -2.603 -7.407 -51.929 1.00 35.91 79 SER A CA 1
ATOM 603 C C . SER A 1 79 ? -2.032 -6.415 -52.947 1.00 35.91 79 SER A C 1
ATOM 605 O O . SER A 1 79 ? -1.161 -6.774 -53.740 1.00 35.91 79 SER A O 1
ATOM 607 N N . LEU A 1 80 ? -2.462 -5.155 -52.902 1.00 33.66 80 LEU A N 1
ATOM 608 C CA . LEU A 1 80 ? -1.809 -4.075 -53.644 1.00 33.66 80 LEU A CA 1
ATOM 609 C C . LEU A 1 80 ? -0.582 -3.579 -52.859 1.00 33.66 80 LEU A C 1
ATOM 611 O O . LEU A 1 80 ? -0.717 -2.933 -51.824 1.00 33.66 80 LEU A O 1
ATOM 615 N N . ARG A 1 81 ? 0.630 -3.887 -53.348 1.00 34.34 81 ARG A N 1
ATOM 616 C CA . ARG A 1 81 ? 1.874 -3.244 -52.885 1.00 34.34 81 ARG A CA 1
ATOM 617 C C . ARG A 1 81 ? 1.979 -1.858 -53.511 1.00 34.34 81 ARG A C 1
ATOM 619 O O . ARG A 1 81 ? 2.138 -1.750 -54.723 1.00 34.34 81 ARG A O 1
ATOM 626 N N . THR A 1 82 ? 1.963 -0.814 -52.692 1.00 37.19 82 THR A N 1
ATOM 627 C CA . THR A 1 82 ? 2.430 0.518 -53.094 1.00 37.19 82 THR A CA 1
ATOM 628 C C . THR A 1 82 ? 3.948 0.639 -52.864 1.00 37.19 82 THR A C 1
ATOM 630 O O . THR A 1 82 ? 4.464 0.075 -51.893 1.00 37.19 82 THR A O 1
ATOM 633 N N . PRO A 1 83 ? 4.707 1.331 -53.739 1.00 35.97 83 PRO A N 1
ATOM 634 C CA . PRO A 1 83 ? 6.139 1.550 -53.540 1.00 35.97 83 PRO A CA 1
ATOM 635 C C . PRO A 1 83 ? 6.361 2.571 -52.416 1.00 35.97 83 PRO A C 1
ATOM 637 O O . PRO A 1 83 ? 5.783 3.656 -52.442 1.00 35.97 83 PRO A O 1
ATOM 640 N N . GLN A 1 84 ? 7.208 2.245 -51.437 1.00 36.94 84 GLN A N 1
ATOM 641 C CA . GLN A 1 84 ? 7.593 3.181 -50.381 1.00 36.94 84 GLN A CA 1
ATOM 642 C C . GLN A 1 84 ? 8.656 4.164 -50.888 1.00 36.94 84 GLN A C 1
ATOM 644 O O . GLN A 1 84 ? 9.783 3.769 -51.181 1.00 36.94 84 GLN A O 1
ATOM 649 N N . THR A 1 85 ? 8.330 5.454 -50.926 1.00 38.47 85 THR A N 1
ATOM 650 C CA . THR A 1 85 ? 9.319 6.540 -50.929 1.00 38.47 85 THR A CA 1
ATOM 651 C C . THR A 1 85 ? 9.615 6.939 -49.487 1.00 38.47 85 THR A C 1
ATOM 653 O O . THR A 1 85 ? 8.778 7.527 -48.808 1.00 38.47 85 THR A O 1
ATOM 656 N N . THR A 1 86 ? 10.807 6.589 -49.009 1.00 44.78 86 THR A N 1
ATOM 657 C CA . THR A 1 86 ? 11.317 6.914 -47.671 1.00 44.78 86 THR A CA 1
ATOM 658 C C . THR A 1 86 ? 11.790 8.369 -47.579 1.00 44.78 86 THR A C 1
ATOM 660 O O . THR A 1 86 ? 12.672 8.745 -48.356 1.00 44.78 86 THR A O 1
ATOM 663 N N . PRO A 1 87 ? 11.374 9.162 -46.576 1.00 41.38 87 PRO A N 1
ATOM 664 C CA . PRO A 1 87 ? 12.210 10.222 -46.040 1.00 41.38 87 PRO A CA 1
ATOM 665 C C 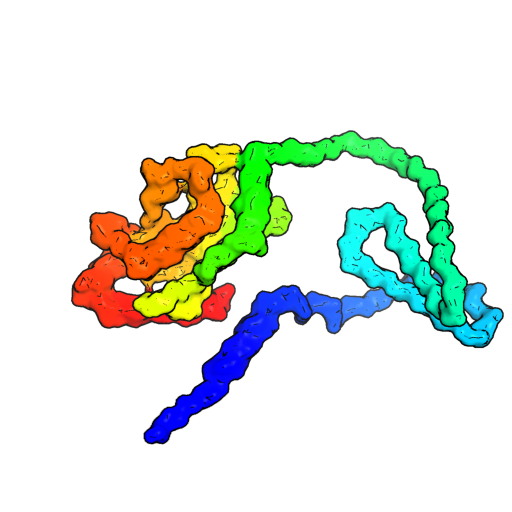. PRO A 1 87 ? 13.132 9.622 -44.969 1.00 41.38 87 PRO A C 1
ATOM 667 O O . PRO A 1 87 ? 12.689 9.068 -43.964 1.00 41.38 87 PRO A O 1
ATOM 670 N N . ARG A 1 88 ? 14.443 9.712 -45.200 1.00 49.06 88 ARG A N 1
ATOM 671 C CA . ARG A 1 88 ? 15.487 9.357 -44.233 1.00 49.06 88 ARG A CA 1
ATOM 672 C C . ARG A 1 88 ? 15.487 10.417 -43.123 1.00 49.06 88 ARG A C 1
ATOM 674 O O . ARG A 1 88 ? 16.084 11.473 -43.294 1.00 49.06 88 ARG A O 1
ATOM 681 N N . SER A 1 89 ? 14.840 10.141 -41.991 1.00 42.12 89 SER A N 1
ATOM 682 C CA . SER A 1 89 ? 15.091 10.859 -40.736 1.00 42.12 89 SER A CA 1
ATOM 683 C C . SER A 1 89 ? 15.799 9.929 -39.756 1.00 42.12 89 SER A C 1
ATOM 685 O O . SER A 1 89 ? 15.245 8.960 -39.239 1.00 42.12 89 SER A O 1
ATOM 687 N N . SER A 1 90 ? 17.074 10.225 -39.553 1.00 48.03 90 SER A N 1
ATOM 688 C CA . SER A 1 90 ? 17.987 9.608 -38.605 1.00 48.03 90 SER A CA 1
ATOM 689 C C . SER A 1 90 ? 17.548 9.830 -37.156 1.00 48.03 90 SER A C 1
ATOM 691 O O . SER A 1 90 ? 17.652 10.942 -36.647 1.00 48.03 90 SER A O 1
ATOM 693 N N . SER A 1 91 ? 17.099 8.750 -36.516 1.00 41.03 91 SER A N 1
ATOM 694 C CA . SER A 1 91 ? 17.352 8.311 -35.129 1.00 41.03 91 SER A CA 1
ATOM 695 C C . SER A 1 91 ? 16.103 7.626 -34.573 1.00 41.03 91 SER A C 1
ATOM 697 O O . SER A 1 91 ? 15.190 8.255 -34.059 1.00 41.03 91 SER A O 1
ATOM 699 N N . ASN A 1 92 ? 16.059 6.301 -34.697 1.00 43.56 92 ASN A N 1
ATOM 700 C CA . ASN A 1 92 ? 15.133 5.477 -33.931 1.00 43.56 92 ASN A CA 1
ATOM 701 C C . ASN A 1 92 ? 15.920 4.982 -32.710 1.00 43.56 92 ASN A C 1
ATOM 703 O O . ASN A 1 92 ? 16.702 4.038 -32.860 1.00 43.56 92 ASN A O 1
ATOM 707 N N . PRO A 1 93 ? 15.784 5.574 -31.510 1.00 42.50 93 PRO A N 1
ATOM 708 C CA . PRO A 1 93 ? 16.160 4.870 -30.309 1.00 42.50 93 PRO A CA 1
ATOM 709 C C . PRO A 1 93 ? 14.991 3.927 -30.039 1.00 42.50 93 PRO A C 1
ATOM 711 O O . PRO A 1 93 ? 14.087 4.240 -29.270 1.00 42.50 93 PRO A O 1
ATOM 714 N N . ALA A 1 94 ? 14.973 2.771 -30.704 1.00 46.50 94 ALA A N 1
ATOM 715 C CA . ALA A 1 94 ? 14.260 1.635 -30.146 1.00 46.50 94 ALA A CA 1
ATOM 716 C C . ALA A 1 94 ? 14.870 1.442 -28.754 1.00 46.50 94 ALA A C 1
ATOM 718 O O . ALA A 1 94 ? 16.013 0.998 -28.636 1.00 46.50 94 ALA A O 1
ATOM 719 N N . ALA A 1 95 ? 14.174 1.957 -27.737 1.00 53.16 95 ALA A N 1
ATOM 720 C CA . ALA A 1 95 ? 14.665 2.084 -26.381 1.00 53.16 95 ALA A CA 1
ATOM 721 C C . ALA A 1 95 ? 15.275 0.749 -25.976 1.00 53.16 95 ALA A C 1
ATOM 723 O O . ALA A 1 95 ? 14.580 -0.268 -25.939 1.00 53.16 95 ALA A O 1
ATOM 724 N N . MET A 1 96 ? 16.584 0.733 -25.731 1.00 51.72 96 MET A N 1
ATOM 725 C CA . MET A 1 96 ? 17.235 -0.455 -25.212 1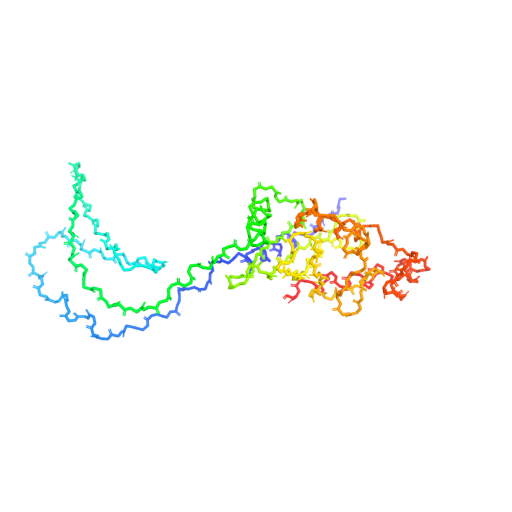.00 51.72 96 MET A CA 1
ATOM 726 C C . MET A 1 96 ? 16.532 -0.822 -23.908 1.00 51.72 96 MET A C 1
ATOM 728 O O . MET A 1 96 ? 16.662 -0.118 -22.909 1.00 51.72 96 MET A O 1
ATOM 732 N N . SER A 1 97 ? 15.726 -1.887 -23.931 1.00 71.69 97 SER A N 1
ATOM 733 C CA . SER A 1 97 ? 14.948 -2.296 -22.768 1.00 71.69 97 SER A CA 1
ATOM 734 C C . SER A 1 97 ? 15.926 -2.697 -21.666 1.00 71.69 97 SER A C 1
ATOM 736 O O . SER A 1 97 ? 16.577 -3.748 -21.747 1.00 71.69 97 SER A O 1
ATOM 738 N N . THR A 1 98 ? 16.061 -1.849 -20.652 1.00 89.31 98 THR A N 1
ATOM 739 C CA . THR A 1 98 ? 16.947 -2.096 -19.514 1.00 89.31 98 THR A CA 1
ATOM 740 C C . THR A 1 98 ? 16.536 -3.382 -18.792 1.00 89.31 98 THR A C 1
ATOM 742 O O . THR A 1 98 ? 15.425 -3.900 -18.967 1.00 89.31 98 THR A O 1
ATOM 745 N N . SER A 1 99 ? 17.446 -3.968 -18.009 1.00 92.81 99 SER A N 1
ATOM 746 C CA . SER A 1 99 ? 17.119 -5.140 -17.181 1.00 92.81 99 SER A CA 1
ATOM 747 C C . SER A 1 99 ? 15.922 -4.858 -16.267 1.00 92.81 99 SER A C 1
ATOM 749 O O . SER A 1 99 ? 15.030 -5.702 -16.181 1.00 92.81 99 SER A O 1
ATOM 751 N N . ALA A 1 100 ? 15.863 -3.657 -15.682 1.00 94.44 100 ALA A N 1
ATOM 752 C CA . ALA A 1 100 ? 14.757 -3.186 -14.855 1.00 94.44 100 ALA A CA 1
ATOM 753 C C . ALA A 1 100 ? 13.429 -3.185 -15.622 1.00 94.44 100 ALA A C 1
ATOM 755 O O . ALA A 1 100 ? 12.470 -3.822 -15.195 1.00 94.44 100 ALA A O 1
ATOM 756 N N . ARG A 1 101 ? 13.381 -2.577 -16.814 1.00 94.56 101 ARG A N 1
ATOM 757 C CA . ARG A 1 101 ? 12.161 -2.547 -17.644 1.00 94.56 101 ARG A CA 1
ATOM 758 C C . ARG A 1 101 ? 11.698 -3.946 -18.050 1.00 94.56 101 ARG A C 1
ATOM 760 O O . ARG A 1 101 ? 10.508 -4.244 -17.989 1.00 94.56 101 ARG A O 1
ATOM 767 N N . ARG A 1 102 ? 12.629 -4.838 -18.413 1.00 94.88 102 ARG A N 1
ATOM 768 C CA . ARG A 1 102 ? 12.310 -6.246 -18.718 1.00 94.88 102 ARG A CA 1
ATOM 769 C C . ARG A 1 102 ? 11.778 -6.999 -17.499 1.00 94.88 102 ARG A C 1
ATOM 771 O O . ARG A 1 102 ? 10.906 -7.853 -17.654 1.00 94.88 102 ARG A O 1
ATOM 778 N N . ARG A 1 103 ? 12.291 -6.705 -16.301 1.00 96.12 103 ARG A N 1
ATOM 779 C CA . ARG A 1 103 ? 11.765 -7.256 -15.048 1.00 96.12 103 ARG A CA 1
ATOM 780 C C . ARG A 1 103 ? 10.352 -6.735 -14.779 1.00 96.12 103 ARG A C 1
ATOM 782 O O . ARG A 1 103 ? 9.464 -7.551 -14.587 1.00 96.12 103 ARG A O 1
ATOM 789 N N . LEU A 1 104 ? 10.116 -5.430 -14.886 1.00 96.56 104 LEU A N 1
ATOM 790 C CA . LEU A 1 104 ? 8.797 -4.823 -14.666 1.00 96.56 104 LEU A CA 1
ATOM 791 C C . LEU A 1 104 ? 7.723 -5.359 -15.617 1.00 96.56 104 LEU A C 1
ATOM 793 O O . LEU A 1 104 ? 6.603 -5.621 -15.196 1.00 96.56 104 LEU A O 1
ATOM 797 N N . MET A 1 105 ? 8.060 -5.610 -16.883 1.00 94.38 105 MET A N 1
ATOM 798 C CA . MET A 1 105 ? 7.129 -6.253 -17.820 1.00 94.38 105 MET A CA 1
ATOM 799 C C . MET A 1 105 ? 6.747 -7.681 -17.401 1.00 94.38 105 MET A C 1
ATOM 801 O O . MET A 1 105 ? 5.624 -8.123 -17.645 1.00 94.38 105 MET A O 1
ATOM 805 N N . ARG A 1 106 ? 7.659 -8.413 -16.752 1.00 95.12 106 ARG A N 1
ATOM 806 C CA . ARG A 1 106 ? 7.377 -9.749 -16.209 1.00 95.12 106 ARG A CA 1
ATOM 807 C C . ARG A 1 106 ? 6.458 -9.668 -14.998 1.00 95.12 106 ARG A C 1
ATOM 809 O O . ARG A 1 106 ? 5.496 -10.426 -14.931 1.00 95.12 106 ARG A O 1
ATOM 816 N N . ASP A 1 107 ? 6.738 -8.740 -14.092 1.00 96.00 107 ASP A N 1
ATOM 817 C CA . ASP A 1 107 ? 5.898 -8.475 -12.928 1.00 96.00 107 ASP A CA 1
ATOM 818 C C . ASP A 1 107 ? 4.487 -8.052 -13.370 1.00 96.00 107 ASP A C 1
ATOM 820 O O . ASP A 1 107 ? 3.497 -8.539 -12.831 1.00 96.00 107 ASP A O 1
ATOM 824 N N . PHE A 1 108 ? 4.375 -7.248 -14.434 1.00 95.75 108 PHE A N 1
ATOM 825 C CA . PHE A 1 108 ? 3.083 -6.827 -14.983 1.00 95.75 108 PHE A CA 1
ATOM 826 C C . PHE A 1 108 ? 2.307 -8.009 -15.554 1.00 95.75 108 PHE A C 1
ATOM 828 O O . PHE A 1 108 ? 1.120 -8.173 -15.282 1.00 95.75 108 PHE A O 1
ATOM 835 N N . LYS A 1 109 ? 2.994 -8.884 -16.297 1.00 94.94 109 LYS A N 1
ATOM 836 C CA . LYS A 1 109 ? 2.393 -10.119 -16.797 1.00 94.94 109 LYS A CA 1
ATOM 837 C C . LYS A 1 109 ? 1.902 -11.006 -15.651 1.00 94.94 109 LYS A C 1
ATOM 839 O O . LYS A 1 109 ? 0.823 -11.581 -15.769 1.00 94.94 109 LYS A O 1
ATOM 844 N N . ARG A 1 110 ? 2.655 -11.111 -14.551 1.00 94.00 110 ARG A N 1
ATOM 845 C CA . ARG A 1 110 ? 2.223 -11.873 -13.373 1.00 94.00 110 ARG A CA 1
ATOM 846 C C . ARG A 1 110 ? 0.963 -11.270 -12.757 1.00 94.00 110 ARG A C 1
ATOM 848 O O . ARG A 1 110 ? 0.006 -12.008 -12.574 1.00 94.00 110 ARG A O 1
ATOM 855 N N . MET A 1 111 ? 0.925 -9.952 -12.560 1.00 94.44 111 MET A N 1
ATOM 856 C CA . MET A 1 111 ? -0.265 -9.253 -12.057 1.00 94.44 111 MET A CA 1
ATOM 857 C C . MET A 1 111 ? -1.504 -9.458 -12.943 1.00 94.44 111 MET A C 1
ATOM 859 O O . MET A 1 111 ? -2.607 -9.522 -12.423 1.00 94.44 111 MET A O 1
ATOM 863 N N . GLN A 1 112 ? -1.349 -9.581 -14.266 1.00 92.44 112 GLN A N 1
ATOM 864 C CA . GLN A 1 112 ? -2.474 -9.867 -15.169 1.00 92.44 112 GLN A CA 1
ATOM 865 C C . GLN A 1 112 ? -2.914 -11.333 -15.161 1.00 92.44 112 GLN A C 1
ATOM 867 O O . GLN A 1 112 ? -4.091 -11.619 -15.356 1.00 92.44 112 GLN A O 1
ATOM 872 N N . THR A 1 113 ? -1.963 -12.259 -15.025 1.00 93.06 113 THR A N 1
ATOM 873 C CA . THR A 1 113 ? -2.242 -13.696 -15.166 1.00 93.06 113 THR A CA 1
ATOM 874 C C . THR A 1 113 ? -2.779 -14.292 -13.866 1.00 93.06 113 THR A C 1
ATOM 876 O O . THR A 1 113 ? -3.634 -15.168 -13.913 1.00 93.06 113 THR A O 1
ATOM 879 N N . ASP A 1 114 ? -2.266 -13.831 -12.727 1.00 90.94 114 ASP A N 1
ATOM 880 C CA . ASP A 1 114 ? -2.592 -14.333 -11.392 1.00 90.94 114 ASP A CA 1
ATOM 881 C C . ASP A 1 114 ? -2.547 -13.168 -10.380 1.00 90.94 114 ASP A C 1
ATOM 883 O O . ASP A 1 114 ? -1.572 -13.021 -9.632 1.00 90.94 114 ASP A O 1
ATOM 887 N N . PRO A 1 115 ? -3.536 -12.252 -10.422 1.00 90.75 115 PRO A N 1
ATOM 888 C CA . PRO A 1 115 ? -3.613 -11.149 -9.473 1.00 90.75 115 PRO A CA 1
ATOM 889 C C . PRO A 1 115 ? -3.920 -11.681 -8.065 1.00 90.75 115 PRO A C 1
ATOM 891 O O . PRO A 1 115 ? -4.895 -12.418 -7.892 1.00 90.75 115 PRO A O 1
ATOM 894 N N . PRO A 1 116 ? -3.157 -11.281 -7.031 1.00 93.62 116 PRO A N 1
ATOM 895 C CA . PRO A 1 116 ? -3.519 -11.610 -5.660 1.00 93.62 116 PRO A CA 1
ATOM 896 C C . PRO A 1 116 ? -4.868 -10.979 -5.280 1.00 93.62 116 PRO A C 1
ATOM 898 O O . PRO A 1 116 ? -5.251 -9.918 -5.777 1.00 93.62 116 PRO A O 1
ATOM 901 N N . ALA A 1 117 ? -5.606 -11.633 -4.384 1.00 93.31 117 ALA A N 1
ATOM 902 C CA . ALA A 1 117 ? -6.944 -11.191 -4.008 1.00 93.31 117 ALA A CA 1
ATOM 903 C C . ALA A 1 117 ? -6.930 -9.792 -3.364 1.00 93.31 117 ALA A C 1
ATOM 905 O O . ALA A 1 117 ? -6.165 -9.513 -2.442 1.00 93.31 117 ALA A O 1
ATOM 906 N N . GLY A 1 118 ? -7.810 -8.911 -3.841 1.00 93.06 118 GLY A N 1
ATOM 907 C CA . GLY A 1 118 ? -7.956 -7.561 -3.296 1.00 93.06 118 GLY A CA 1
ATOM 908 C C . GLY A 1 118 ? -6.793 -6.616 -3.605 1.00 93.06 118 GLY A C 1
ATOM 909 O O . GLY A 1 118 ? -6.738 -5.547 -3.010 1.00 93.06 118 GLY A O 1
ATOM 910 N N . VAL A 1 119 ? -5.878 -6.957 -4.520 1.00 95.62 119 VAL A N 1
ATOM 911 C CA . VAL A 1 119 ? -4.839 -6.028 -4.987 1.00 95.62 119 VAL A CA 1
ATOM 912 C C . VAL A 1 119 ? -4.799 -5.970 -6.511 1.00 95.62 119 VAL A C 1
ATOM 914 O O . VAL A 1 119 ? -4.994 -6.966 -7.203 1.00 95.62 119 VAL A O 1
ATOM 917 N N . SER A 1 120 ? -4.519 -4.793 -7.057 1.00 94.38 120 SER A N 1
ATOM 918 C CA . SER A 1 120 ? -4.313 -4.600 -8.492 1.00 94.38 120 SER A CA 1
ATOM 919 C C . SER A 1 120 ? -3.229 -3.560 -8.736 1.00 94.38 120 SER A C 1
ATOM 921 O O . SER A 1 120 ? -3.012 -2.674 -7.910 1.00 94.38 120 SER A O 1
ATOM 923 N N . ALA A 1 121 ? -2.506 -3.678 -9.851 1.00 96.56 121 ALA A N 1
ATOM 924 C CA . ALA A 1 121 ? -1.498 -2.696 -10.230 1.00 96.56 121 ALA A CA 1
ATOM 925 C C . ALA A 1 121 ? -1.229 -2.686 -11.732 1.00 96.56 121 ALA A C 1
ATOM 927 O O . ALA A 1 121 ? -1.287 -3.721 -12.398 1.00 96.56 121 ALA A O 1
ATOM 928 N N . SER A 1 122 ? -0.897 -1.508 -12.253 1.00 95.06 122 SER A N 1
ATOM 929 C CA . SER A 1 122 ? -0.546 -1.316 -13.657 1.00 95.06 122 SER A CA 1
ATOM 930 C C . SER A 1 122 ? 0.439 -0.155 -13.841 1.00 95.06 122 SER A C 1
ATOM 932 O O . SER A 1 122 ? 0.391 0.815 -13.076 1.00 95.06 122 SER A O 1
ATOM 934 N N . PRO A 1 123 ? 1.340 -0.231 -14.837 1.00 96.69 123 PRO A N 1
ATOM 935 C CA . PRO A 1 123 ? 2.194 0.890 -15.201 1.00 96.69 123 PRO A CA 1
ATOM 936 C C . PRO A 1 123 ? 1.368 2.038 -15.789 1.00 96.69 123 PRO A C 1
ATOM 938 O O . PRO A 1 123 ? 0.367 1.820 -16.473 1.00 96.69 123 PRO A O 1
ATOM 941 N N . VAL A 1 124 ? 1.829 3.269 -15.581 1.00 94.44 124 VAL A N 1
ATOM 942 C CA . VAL A 1 124 ? 1.304 4.446 -16.282 1.00 94.44 124 VAL A CA 1
ATOM 943 C C . VAL A 1 124 ? 1.671 4.345 -17.768 1.00 94.44 124 VAL A C 1
ATOM 945 O O . VAL A 1 124 ? 2.780 3.925 -18.100 1.00 94.44 124 VAL A O 1
ATOM 948 N N . ALA A 1 125 ? 0.753 4.741 -18.660 1.00 85.44 125 ALA A N 1
ATOM 949 C CA . ALA A 1 125 ? 0.855 4.536 -20.112 1.00 85.44 125 ALA A CA 1
ATOM 950 C C . ALA A 1 125 ? 2.206 4.967 -20.714 1.00 85.44 125 ALA A C 1
ATOM 952 O O . ALA A 1 125 ? 2.805 4.222 -21.488 1.00 85.44 125 ALA A O 1
ATOM 953 N N . ASP A 1 126 ? 2.718 6.126 -20.295 1.00 88.50 126 ASP A N 1
ATOM 954 C CA . ASP A 1 126 ? 3.942 6.711 -20.853 1.00 88.50 126 ASP A CA 1
ATOM 955 C C . ASP A 1 126 ? 5.204 6.383 -20.040 1.00 88.50 126 ASP A C 1
ATOM 957 O O . ASP A 1 126 ? 6.323 6.683 -20.462 1.00 88.50 126 ASP A O 1
ATOM 961 N N . ASN A 1 127 ? 5.057 5.762 -18.863 1.00 91.75 127 ASN A N 1
ATOM 962 C CA . ASN A 1 127 ? 6.179 5.493 -17.973 1.00 91.75 127 ASN A CA 1
ATOM 963 C C . ASN A 1 127 ? 6.029 4.183 -17.193 1.00 91.75 127 ASN A C 1
ATOM 965 O O . ASN A 1 127 ? 5.458 4.143 -16.106 1.00 91.75 127 ASN A O 1
ATOM 969 N N . VAL A 1 128 ? 6.688 3.129 -17.684 1.00 93.62 128 VAL A N 1
ATOM 970 C CA . VAL A 1 128 ? 6.799 1.833 -16.988 1.00 93.62 128 VAL A CA 1
ATOM 971 C C . VAL A 1 128 ? 7.459 1.925 -15.607 1.00 93.62 128 VAL A C 1
ATOM 973 O O . VAL A 1 128 ? 7.290 1.018 -14.802 1.00 93.62 128 VAL A O 1
ATOM 976 N N . MET A 1 129 ? 8.213 2.986 -15.310 1.00 96.00 129 MET A N 1
ATOM 977 C CA . MET A 1 129 ? 8.844 3.165 -13.999 1.00 96.00 129 MET A CA 1
ATOM 978 C C . MET A 1 129 ? 7.892 3.735 -12.944 1.00 96.00 129 MET A C 1
ATOM 980 O O . MET A 1 129 ? 8.271 3.836 -11.781 1.00 96.00 129 MET A O 1
ATOM 984 N N . THR A 1 130 ? 6.661 4.087 -13.314 1.00 97.06 130 THR A N 1
ATOM 985 C CA . THR A 1 130 ? 5.638 4.562 -12.380 1.00 97.06 130 THR A CA 1
ATOM 986 C C . THR A 1 130 ? 4.403 3.696 -12.514 1.00 97.06 130 THR A C 1
ATOM 988 O O . THR A 1 130 ? 3.910 3.480 -13.618 1.00 97.06 130 THR A O 1
ATOM 991 N N . TRP A 1 131 ? 3.918 3.164 -11.398 1.00 97.88 131 TRP A N 1
ATOM 992 C CA . TRP A 1 131 ? 2.756 2.284 -11.381 1.00 97.88 131 TRP A CA 1
ATOM 993 C C . TRP A 1 131 ? 1.697 2.818 -10.442 1.00 97.88 131 TRP A C 1
ATOM 995 O O . TRP A 1 131 ? 2.012 3.259 -9.339 1.00 97.88 131 TRP A O 1
ATOM 1005 N N . ASN A 1 132 ? 0.448 2.703 -10.873 1.00 97.31 132 ASN A N 1
ATOM 1006 C CA . ASN A 1 132 ? -0.708 2.887 -10.017 1.00 97.31 132 ASN A CA 1
ATOM 1007 C C . ASN A 1 132 ? -1.130 1.522 -9.489 1.00 97.31 132 ASN A C 1
ATOM 1009 O O . ASN A 1 132 ? -1.226 0.559 -10.255 1.00 97.31 132 ASN A O 1
ATOM 1013 N N . ALA A 1 133 ? -1.387 1.452 -8.192 1.00 97.25 133 ALA A N 1
ATOM 1014 C CA . ALA A 1 133 ? -1.881 0.260 -7.534 1.00 97.25 133 ALA A CA 1
ATOM 1015 C C . ALA A 1 133 ? -3.094 0.588 -6.667 1.00 97.25 133 ALA A C 1
ATOM 1017 O O . ALA A 1 133 ? -3.257 1.714 -6.198 1.00 97.25 133 ALA A O 1
ATOM 1018 N N . VAL A 1 134 ? -3.940 -0.412 -6.460 1.00 97.00 134 VAL A N 1
ATOM 1019 C CA . VAL A 1 134 ? -5.104 -0.342 -5.584 1.00 97.00 134 VAL A CA 1
ATOM 1020 C C . VAL A 1 134 ? -5.062 -1.536 -4.647 1.00 97.00 134 VAL A C 1
ATOM 1022 O O . VAL A 1 134 ? -4.826 -2.663 -5.084 1.00 97.00 134 VAL A O 1
ATOM 1025 N N . ILE A 1 135 ? -5.287 -1.283 -3.363 1.00 97.31 135 ILE A N 1
ATOM 1026 C CA . ILE A 1 135 ? -5.466 -2.306 -2.338 1.00 97.31 135 ILE A CA 1
ATOM 1027 C C . ILE A 1 135 ? -6.865 -2.136 -1.761 1.00 97.31 135 ILE A C 1
ATOM 1029 O O . ILE A 1 135 ? -7.213 -1.075 -1.242 1.00 97.31 135 ILE A O 1
ATOM 1033 N N . ILE A 1 136 ? -7.648 -3.202 -1.847 1.00 96.81 136 ILE A N 1
ATOM 1034 C CA . ILE A 1 136 ? -8.915 -3.329 -1.147 1.00 96.81 136 ILE A CA 1
ATOM 1035 C C . ILE A 1 136 ? -8.611 -3.720 0.293 1.00 96.81 136 ILE A C 1
ATOM 1037 O O . ILE A 1 136 ? -7.828 -4.644 0.552 1.00 96.81 136 ILE A O 1
ATOM 1041 N N . GLY A 1 137 ? -9.212 -2.986 1.223 1.00 95.81 137 GLY A N 1
ATOM 1042 C CA . GLY A 1 137 ? -9.054 -3.235 2.641 1.00 95.81 137 GLY A CA 1
ATOM 1043 C C . GLY A 1 137 ? -9.506 -4.652 3.009 1.00 95.81 137 GLY A C 1
ATOM 1044 O O . GLY A 1 137 ? -10.587 -5.074 2.591 1.00 95.81 137 GLY A O 1
ATOM 1045 N N . PRO A 1 138 ? -8.689 -5.411 3.758 1.00 95.62 138 PRO A N 1
ATOM 1046 C CA . PRO A 1 138 ? -9.001 -6.794 4.095 1.00 95.62 138 PRO A CA 1
ATOM 1047 C C . PRO A 1 138 ? -10.253 -6.899 4.976 1.00 95.62 138 PRO A C 1
ATOM 1049 O O . PRO A 1 138 ? -10.497 -6.041 5.830 1.00 95.62 138 PRO A O 1
ATOM 1052 N N . ALA A 1 139 ? -11.017 -7.975 4.775 1.00 93.81 139 ALA A N 1
ATOM 1053 C CA . ALA A 1 139 ? -12.175 -8.315 5.600 1.00 93.81 139 ALA A CA 1
ATOM 1054 C C . ALA A 1 139 ? -11.778 -8.496 7.072 1.00 93.81 139 ALA A C 1
ATOM 1056 O O . ALA A 1 139 ? -10.616 -8.766 7.379 1.00 93.81 139 ALA A O 1
ATOM 1057 N N . ASP A 1 140 ? -12.743 -8.329 7.977 1.00 92.62 140 ASP A N 1
ATOM 1058 C CA . ASP A 1 140 ? -12.544 -8.413 9.433 1.00 92.62 140 ASP A CA 1
ATOM 1059 C C . ASP A 1 140 ? -11.551 -7.381 10.004 1.00 92.62 140 ASP A C 1
ATOM 1061 O O . ASP A 1 140 ? -11.123 -7.469 11.160 1.00 92.62 140 ASP A O 1
ATOM 1065 N N . THR A 1 141 ? -11.216 -6.346 9.228 1.00 95.25 141 THR A N 1
ATOM 1066 C CA . THR A 1 141 ? -10.382 -5.231 9.677 1.00 95.25 141 THR A CA 1
ATOM 1067 C C . THR A 1 141 ? -11.153 -3.914 9.643 1.00 95.25 141 THR A C 1
ATOM 1069 O O . THR A 1 141 ? -12.139 -3.772 8.921 1.00 95.25 141 THR A O 1
ATOM 1072 N N . PRO A 1 142 ? -10.706 -2.880 10.377 1.00 96.19 142 PRO A N 1
ATOM 1073 C CA . PRO A 1 142 ? -11.318 -1.555 10.287 1.00 96.19 142 PRO A CA 1
ATOM 1074 C C . PRO A 1 142 ? -11.235 -0.937 8.881 1.00 96.19 142 PRO A C 1
ATOM 1076 O O . PRO A 1 142 ? -11.975 0.001 8.599 1.00 96.19 142 PRO A O 1
ATOM 1079 N N . PHE A 1 143 ? -10.344 -1.455 8.028 1.00 97.25 143 PHE A N 1
ATOM 1080 C CA . PHE A 1 143 ? -10.119 -1.008 6.655 1.00 97.25 143 PHE A CA 1
ATOM 1081 C C . PHE A 1 143 ? -11.049 -1.669 5.635 1.00 97.25 143 PHE A C 1
ATOM 1083 O O . PHE A 1 143 ? -11.027 -1.259 4.480 1.00 97.25 143 PHE A O 1
ATOM 1090 N N . GLU A 1 144 ? -11.829 -2.675 6.037 1.00 96.50 144 GLU A N 1
ATOM 1091 C CA . GLU A 1 144 ? -12.755 -3.420 5.177 1.00 96.50 144 GLU A CA 1
ATOM 1092 C C . GLU A 1 144 ? -13.586 -2.498 4.271 1.00 96.50 144 GLU A C 1
ATOM 1094 O O . GLU A 1 144 ? -14.043 -1.439 4.711 1.00 96.50 144 GLU A O 1
ATOM 1099 N N . ASP A 1 145 ? -13.750 -2.913 3.012 1.00 94.75 145 ASP A N 1
ATOM 1100 C CA . ASP A 1 145 ? -14.401 -2.185 1.909 1.00 94.75 145 ASP A CA 1
ATOM 1101 C C . ASP A 1 145 ? -13.714 -0.877 1.464 1.00 94.75 145 ASP A C 1
ATOM 1103 O O . ASP A 1 145 ? -14.134 -0.245 0.490 1.00 94.75 145 ASP A O 1
ATOM 1107 N N . GLY A 1 146 ? -12.620 -0.468 2.111 1.00 96.06 146 GLY A N 1
ATOM 1108 C CA . GLY A 1 146 ? -11.799 0.657 1.663 1.00 96.06 146 GLY A CA 1
ATOM 1109 C C . GLY A 1 146 ? -11.085 0.365 0.346 1.00 96.06 146 GLY A C 1
ATOM 1110 O O . GLY A 1 146 ? -10.605 -0.746 0.125 1.00 96.06 146 GLY A O 1
ATOM 1111 N N . THR A 1 147 ? -10.992 1.369 -0.525 1.00 96.75 147 THR A N 1
ATOM 1112 C CA . THR A 1 147 ? -10.312 1.278 -1.826 1.00 96.75 147 THR A CA 1
ATOM 1113 C C . THR A 1 147 ? -9.108 2.212 -1.836 1.00 96.75 147 THR A C 1
ATOM 1115 O O . THR A 1 147 ? -9.180 3.363 -2.254 1.00 96.75 147 THR A O 1
ATOM 1118 N N . PHE A 1 148 ? -7.967 1.727 -1.352 1.00 97.56 148 PHE A N 1
ATOM 1119 C CA . PHE A 1 148 ? -6.795 2.571 -1.139 1.00 97.56 148 PHE A CA 1
ATOM 1120 C C . PHE A 1 148 ? -5.888 2.577 -2.357 1.00 97.56 148 PHE A C 1
ATOM 1122 O O . PHE A 1 148 ? -5.399 1.533 -2.792 1.00 97.56 148 PHE A O 1
ATOM 1129 N N . ARG A 1 149 ? -5.620 3.768 -2.892 1.00 97.31 149 ARG A N 1
ATOM 1130 C CA . ARG A 1 149 ? -4.712 3.944 -4.023 1.00 97.31 149 ARG A CA 1
ATOM 1131 C C . ARG A 1 149 ? -3.288 4.181 -3.572 1.00 97.31 149 ARG A C 1
ATOM 1133 O O . ARG A 1 149 ? -3.031 4.936 -2.633 1.00 97.31 149 ARG A O 1
ATOM 1140 N N . LEU A 1 150 ? -2.358 3.602 -4.315 1.00 97.75 150 LEU A N 1
ATOM 1141 C CA . LEU A 1 150 ? -0.928 3.744 -4.125 1.00 97.75 150 LEU A CA 1
ATOM 1142 C C . LEU A 1 150 ? -0.256 4.083 -5.448 1.00 97.75 150 LEU A C 1
ATOM 1144 O O . LEU A 1 150 ? -0.724 3.709 -6.524 1.00 97.75 150 LEU A O 1
ATOM 1148 N N . VAL A 1 151 ? 0.895 4.734 -5.344 1.00 97.38 151 VAL A N 1
ATOM 1149 C CA . VAL A 1 151 ? 1.826 4.885 -6.456 1.00 97.38 151 VAL A CA 1
ATOM 1150 C C . VAL A 1 151 ? 3.165 4.263 -6.097 1.00 97.38 151 VAL A C 1
ATOM 1152 O O . VAL A 1 151 ? 3.698 4.466 -5.001 1.00 97.38 151 VAL A O 1
ATOM 1155 N N . MET A 1 152 ? 3.711 3.507 -7.043 1.00 97.81 152 MET A N 1
ATOM 1156 C CA . MET A 1 152 ? 5.026 2.887 -6.948 1.00 97.81 152 MET A CA 1
ATOM 1157 C C . MET A 1 152 ? 5.966 3.545 -7.954 1.00 97.81 152 MET A C 1
ATOM 1159 O O . MET A 1 152 ? 5.611 3.723 -9.119 1.00 97.81 152 MET A O 1
ATOM 1163 N N . HIS A 1 153 ? 7.167 3.890 -7.503 1.00 97.56 153 HIS A N 1
ATOM 1164 C CA . HIS A 1 153 ? 8.224 4.478 -8.314 1.00 97.56 153 HIS A CA 1
ATOM 1165 C C . HIS A 1 153 ? 9.423 3.537 -8.334 1.00 97.56 153 HIS A C 1
ATOM 1167 O O . HIS A 1 153 ? 9.972 3.185 -7.291 1.00 97.56 153 HIS A O 1
ATOM 1173 N N . PHE A 1 154 ? 9.822 3.136 -9.533 1.00 97.12 154 PHE A N 1
ATOM 1174 C CA . PHE A 1 154 ? 10.944 2.246 -9.778 1.00 97.12 154 PHE A CA 1
ATOM 1175 C C . PHE A 1 154 ? 12.122 3.034 -10.348 1.00 97.12 154 PHE A C 1
ATOM 1177 O O . PHE A 1 154 ? 11.949 3.968 -11.130 1.00 97.12 154 PHE A O 1
ATOM 1184 N N . GLU A 1 155 ? 13.333 2.623 -9.989 1.00 96.25 155 GLU A N 1
ATOM 1185 C CA . GLU A 1 155 ? 14.568 3.135 -10.584 1.00 96.25 155 GLU A CA 1
ATOM 1186 C C . GLU A 1 155 ? 15.177 2.087 -11.530 1.00 96.25 155 GLU A C 1
ATOM 1188 O O . GLU A 1 155 ? 14.838 0.901 -11.484 1.00 96.25 155 GLU A O 1
ATOM 1193 N N . GLU A 1 156 ? 16.142 2.488 -12.362 1.00 95.06 156 GLU A N 1
ATOM 1194 C CA . GLU A 1 156 ? 16.850 1.570 -13.273 1.00 95.06 156 GLU A CA 1
ATOM 1195 C C . GLU A 1 156 ? 17.670 0.491 -12.526 1.00 95.06 156 GLU A C 1
ATOM 1197 O O . GLU A 1 156 ? 18.125 -0.479 -13.132 1.00 95.06 156 GLU A O 1
ATOM 1202 N N . GLN A 1 157 ? 17.842 0.620 -11.203 1.00 94.94 157 GLN A N 1
ATOM 1203 C CA . GLN A 1 157 ? 18.464 -0.395 -10.347 1.00 94.94 157 GLN A CA 1
ATOM 1204 C C . GLN A 1 157 ? 17.489 -1.488 -9.879 1.00 94.94 157 GLN A C 1
ATOM 1206 O O . GLN A 1 157 ? 17.924 -2.429 -9.214 1.00 94.94 157 GLN A O 1
ATOM 1211 N N . TYR A 1 158 ? 16.196 -1.415 -10.203 1.00 96.12 158 TYR A N 1
ATOM 1212 C CA . TYR A 1 158 ? 15.243 -2.481 -9.888 1.00 96.12 158 TYR A CA 1
ATOM 1213 C C . TYR A 1 158 ? 15.614 -3.790 -10.623 1.00 96.12 158 TYR A C 1
ATOM 1215 O O . TYR A 1 158 ? 15.937 -3.747 -11.814 1.00 96.12 158 TYR A O 1
ATOM 1223 N N . PRO A 1 159 ? 15.587 -4.974 -9.974 1.00 9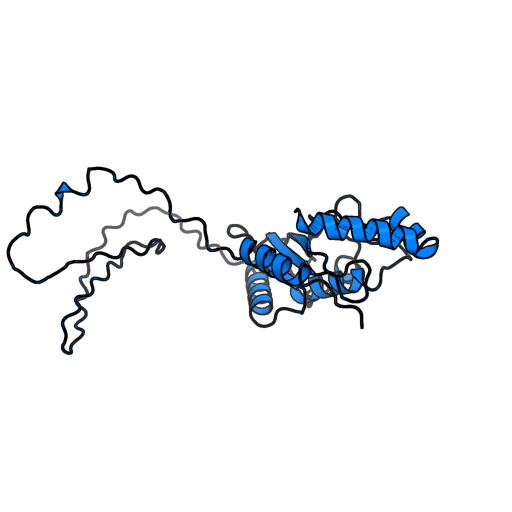5.31 159 PRO A N 1
ATOM 1224 C CA . PRO A 1 159 ? 15.111 -5.285 -8.618 1.00 95.31 159 PRO A CA 1
ATOM 1225 C C . PRO A 1 159 ? 16.199 -5.282 -7.529 1.00 95.31 159 PRO A C 1
ATOM 1227 O O . PRO A 1 159 ? 15.954 -5.733 -6.416 1.00 95.31 159 PRO A O 1
ATOM 1230 N N . ASN A 1 160 ? 17.413 -4.810 -7.813 1.00 95.19 160 ASN A N 1
ATOM 1231 C CA . ASN A 1 160 ? 18.479 -4.761 -6.806 1.00 95.19 160 ASN A CA 1
ATOM 1232 C C . ASN A 1 160 ? 18.181 -3.731 -5.710 1.00 95.19 160 ASN A C 1
ATOM 1234 O O . ASN A 1 160 ? 18.531 -3.954 -4.555 1.00 95.19 160 ASN A O 1
ATOM 1238 N N . LYS A 1 161 ? 17.505 -2.635 -6.069 1.00 95.00 161 LYS A N 1
ATOM 1239 C CA . LYS A 1 161 ? 16.918 -1.687 -5.118 1.00 95.00 161 LYS A CA 1
ATOM 1240 C C . LYS A 1 161 ? 15.393 -1.841 -5.047 1.00 95.00 161 LYS A C 1
ATOM 1242 O O . LYS A 1 161 ? 14.785 -2.112 -6.089 1.00 95.00 161 LYS A O 1
ATOM 1247 N N . PRO A 1 162 ? 14.786 -1.651 -3.861 1.00 96.44 162 PRO A N 1
ATOM 1248 C CA . PRO A 1 162 ? 13.335 -1.619 -3.714 1.00 96.44 162 PRO A CA 1
ATOM 1249 C C . PRO A 1 162 ? 12.738 -0.405 -4.442 1.00 96.44 162 PRO A C 1
ATOM 1251 O O . PRO A 1 162 ? 13.420 0.612 -4.594 1.00 96.44 162 PRO A O 1
ATOM 1254 N N . PRO A 1 163 ? 11.469 -0.477 -4.876 1.00 97.12 163 PRO A N 1
ATOM 1255 C CA . PRO A 1 163 ? 10.744 0.702 -5.325 1.00 97.12 163 PRO A CA 1
ATOM 1256 C C . PRO A 1 163 ? 10.348 1.603 -4.153 1.00 97.12 163 PRO A C 1
ATOM 1258 O O . PRO A 1 163 ? 10.108 1.133 -3.040 1.00 97.12 163 PRO A O 1
ATOM 1261 N N . GLY A 1 164 ? 10.183 2.894 -4.433 1.00 96.81 164 GLY A N 1
ATOM 1262 C CA . GLY A 1 164 ? 9.476 3.800 -3.533 1.00 96.81 164 GLY A CA 1
ATOM 1263 C C . GLY A 1 164 ? 7.972 3.562 -3.634 1.00 96.81 164 GLY A C 1
ATOM 1264 O O . GLY A 1 164 ? 7.431 3.528 -4.739 1.00 96.81 164 GLY A O 1
ATOM 1265 N N . VAL A 1 165 ? 7.283 3.411 -2.504 1.00 97.19 165 VAL A N 1
ATOM 1266 C CA . VAL A 1 165 ? 5.830 3.194 -2.463 1.00 97.19 165 VAL A CA 1
ATOM 1267 C C . VAL A 1 165 ? 5.192 4.192 -1.509 1.00 97.19 165 VAL A C 1
ATOM 1269 O O . VAL A 1 165 ? 5.664 4.374 -0.387 1.00 97.19 165 VAL A O 1
ATOM 1272 N N . LYS A 1 166 ? 4.106 4.825 -1.953 1.00 96.75 166 LYS A N 1
ATOM 1273 C CA . LYS A 1 166 ? 3.301 5.716 -1.117 1.00 96.75 166 LYS A CA 1
ATOM 1274 C C . LYS A 1 166 ? 1.817 5.567 -1.423 1.00 96.75 166 LYS A C 1
ATOM 1276 O O . LYS A 1 166 ? 1.438 5.340 -2.573 1.00 96.75 166 LYS A O 1
ATOM 1281 N N . PHE A 1 167 ? 0.993 5.738 -0.403 1.00 97.56 167 PHE A N 1
ATOM 1282 C CA . PHE A 1 167 ? -0.440 5.925 -0.550 1.00 97.56 167 PHE A CA 1
ATOM 1283 C C . PHE A 1 167 ? -0.726 7.303 -1.151 1.00 97.56 167 PHE A C 1
ATOM 1285 O O . PHE A 1 167 ? -0.119 8.302 -0.768 1.00 97.56 167 PHE A O 1
ATOM 1292 N N . ILE A 1 168 ? -1.631 7.331 -2.125 1.00 96.56 168 ILE A N 1
ATOM 1293 C CA . ILE A 1 168 ? -2.242 8.561 -2.637 1.00 96.56 168 ILE A CA 1
ATOM 1294 C C . ILE A 1 168 ? -3.464 8.894 -1.781 1.00 96.56 168 ILE A C 1
ATOM 1296 O O . ILE A 1 168 ? -3.649 10.046 -1.401 1.00 96.56 168 ILE A O 1
ATOM 1300 N N . SER A 1 169 ? -4.272 7.877 -1.470 1.00 95.69 169 SER A N 1
ATOM 1301 C CA . SER A 1 169 ? -5.438 8.026 -0.603 1.00 95.69 169 SER A CA 1
ATOM 1302 C C . SER A 1 169 ? -5.016 8.425 0.810 1.00 95.69 169 SER A C 1
ATOM 1304 O O . SER A 1 169 ? -3.960 8.015 1.302 1.00 95.69 169 SER A O 1
ATOM 1306 N N . GLN A 1 170 ? -5.856 9.210 1.486 1.00 95.19 170 GLN A N 1
ATOM 1307 C CA . GLN A 1 170 ? -5.614 9.583 2.875 1.00 95.19 170 GLN A CA 1
ATOM 1308 C C . GLN A 1 170 ? -5.660 8.338 3.771 1.00 95.19 170 GLN A C 1
ATOM 1310 O O . GLN A 1 170 ? -6.659 7.627 3.796 1.00 95.19 170 GLN A O 1
ATOM 1315 N N . MET A 1 171 ? -4.599 8.109 4.548 1.00 96.19 171 MET A N 1
ATOM 1316 C CA . MET A 1 171 ? -4.477 6.940 5.421 1.00 96.19 171 MET A CA 1
ATOM 1317 C C . MET A 1 171 ? -4.366 7.329 6.891 1.00 96.19 171 MET A C 1
ATOM 1319 O O . MET A 1 171 ? -3.656 8.269 7.252 1.00 96.19 171 MET A O 1
ATOM 1323 N N . PHE A 1 172 ? -5.002 6.535 7.750 1.00 97.06 172 PHE A N 1
ATOM 1324 C CA . PHE A 1 172 ? -4.812 6.584 9.195 1.00 97.06 172 PHE A CA 1
ATOM 1325 C C . PHE A 1 172 ? -4.356 5.210 9.689 1.00 97.06 172 PHE A C 1
ATOM 1327 O O . PHE A 1 172 ? -5.166 4.338 9.986 1.00 97.06 172 PHE A O 1
ATOM 1334 N N . HIS A 1 173 ? -3.042 4.988 9.722 1.00 96.88 173 HIS A N 1
ATOM 1335 C CA . HIS A 1 173 ? -2.458 3.686 10.046 1.00 96.88 173 HIS A CA 1
ATOM 1336 C C . HIS A 1 173 ? -1.145 3.852 10.830 1.00 96.88 173 HIS A C 1
ATOM 1338 O O . HIS A 1 173 ? -0.358 4.731 10.474 1.00 96.88 173 HIS A O 1
ATOM 1344 N N . PRO A 1 174 ? -0.841 3.013 11.845 1.00 96.56 174 PRO A N 1
ATOM 1345 C CA . PRO A 1 174 ? 0.375 3.142 12.658 1.00 96.56 174 PRO A CA 1
ATOM 1346 C C . PRO A 1 174 ? 1.683 3.164 11.857 1.00 96.56 174 PRO A C 1
ATOM 1348 O O . PRO A 1 174 ? 2.633 3.832 12.253 1.00 96.56 174 PRO A O 1
ATOM 1351 N N . ASN A 1 175 ? 1.741 2.467 10.720 1.00 96.31 175 ASN A N 1
ATOM 1352 C CA . ASN A 1 175 ? 2.934 2.361 9.865 1.00 96.31 175 ASN A CA 1
ATOM 1353 C C . ASN A 1 175 ? 2.907 3.239 8.603 1.00 96.31 175 ASN A C 1
ATOM 1355 O O . ASN A 1 175 ? 3.765 3.063 7.742 1.00 96.31 175 ASN A O 1
ATOM 1359 N N . VAL A 1 176 ? 1.954 4.168 8.480 1.00 96.38 176 VAL A N 1
ATOM 1360 C CA . VAL A 1 176 ? 1.873 5.102 7.342 1.00 96.38 176 VAL A CA 1
ATOM 1361 C C . VAL A 1 176 ? 2.074 6.531 7.839 1.00 96.38 176 VAL A C 1
ATOM 1363 O O . VAL A 1 176 ? 1.416 6.964 8.782 1.00 96.38 176 VAL A O 1
ATOM 1366 N N . TYR A 1 177 ? 2.997 7.261 7.219 1.00 94.69 177 TYR A N 1
ATOM 1367 C CA . TYR A 1 177 ? 3.259 8.669 7.504 1.00 94.69 177 TYR A CA 1
ATOM 1368 C C . TYR A 1 177 ? 2.127 9.558 6.974 1.00 94.69 177 TYR A C 1
ATOM 1370 O O . TYR A 1 177 ? 1.414 9.194 6.042 1.00 94.69 177 TYR A O 1
ATOM 1378 N N . GLY A 1 178 ? 2.007 10.780 7.502 1.00 91.06 178 GLY A N 1
ATOM 1379 C CA . GLY A 1 178 ? 1.043 11.768 6.990 1.00 91.06 178 GLY A CA 1
ATOM 1380 C C . GLY A 1 178 ? 1.269 12.166 5.521 1.00 91.06 178 GLY A C 1
ATOM 1381 O O . GLY A 1 178 ? 0.355 12.671 4.881 1.00 91.06 178 GLY A O 1
ATOM 1382 N N . THR A 1 179 ? 2.463 11.907 4.975 1.00 92.62 179 THR A N 1
ATOM 1383 C CA . THR A 1 179 ? 2.811 12.087 3.554 1.00 92.62 179 THR A CA 1
ATOM 1384 C C . THR A 1 179 ? 2.318 10.949 2.651 1.00 92.62 179 THR A C 1
ATOM 1386 O O . THR A 1 179 ? 2.435 11.054 1.431 1.00 92.62 179 THR A O 1
ATOM 1389 N N . GLY A 1 180 ? 1.809 9.854 3.228 1.00 93.69 180 GLY A N 1
ATOM 1390 C CA . GLY A 1 180 ? 1.415 8.631 2.523 1.00 93.69 180 GLY A CA 1
ATOM 1391 C C . GLY A 1 180 ? 2.542 7.607 2.363 1.00 93.69 180 GLY A C 1
ATOM 1392 O O . GLY A 1 180 ? 2.285 6.472 1.963 1.00 93.69 180 GLY A O 1
ATOM 1393 N N . GLU A 1 181 ? 3.788 7.955 2.688 1.00 94.31 181 GLU A N 1
ATOM 1394 C CA . GLU A 1 181 ? 4.893 6.989 2.727 1.00 94.31 181 GLU A CA 1
ATOM 1395 C C . GLU A 1 181 ? 4.647 5.934 3.811 1.00 94.31 181 GLU A C 1
ATOM 1397 O O . GLU A 1 181 ? 4.003 6.206 4.825 1.00 94.31 181 GLU A O 1
ATOM 1402 N N . LEU A 1 182 ? 5.168 4.724 3.619 1.00 93.12 182 LEU A N 1
ATOM 1403 C CA . LEU A 1 182 ? 4.954 3.619 4.550 1.00 93.12 182 LEU A CA 1
ATOM 1404 C C . LEU A 1 182 ? 6.268 3.034 5.065 1.00 93.12 182 LEU A C 1
ATOM 1406 O O . LEU A 1 182 ? 7.258 2.923 4.342 1.00 93.12 182 LEU A O 1
ATOM 1410 N N . CYS A 1 183 ? 6.260 2.633 6.332 1.00 88.94 183 CYS A N 1
ATOM 1411 C CA . CYS A 1 183 ? 7.374 1.937 6.954 1.00 88.94 183 CYS A CA 1
ATOM 1412 C C . CYS A 1 183 ? 7.117 0.428 6.889 1.00 88.94 183 CYS A C 1
ATOM 1414 O O . CYS A 1 183 ? 6.350 -0.113 7.685 1.00 88.94 183 CYS A O 1
ATOM 1416 N N . LEU A 1 184 ? 7.745 -0.240 5.920 1.00 90.69 184 LEU A N 1
ATOM 1417 C CA . LEU A 1 184 ? 7.695 -1.689 5.747 1.00 90.69 184 LEU A CA 1
ATOM 1418 C C . LEU A 1 184 ? 9.116 -2.214 5.542 1.00 90.69 184 LEU A C 1
ATOM 1420 O O . LEU A 1 184 ? 9.836 -1.766 4.652 1.00 90.69 184 LEU A O 1
ATOM 1424 N N . ASP A 1 185 ? 9.521 -3.171 6.368 1.00 90.00 185 ASP A N 1
ATOM 1425 C CA . ASP A 1 185 ? 10.903 -3.658 6.420 1.00 90.00 185 ASP A CA 1
ATOM 1426 C C . ASP A 1 185 ? 11.392 -4.308 5.117 1.00 90.00 185 ASP A C 1
ATOM 1428 O O . ASP A 1 185 ? 12.562 -4.144 4.761 1.00 90.00 185 ASP A O 1
ATOM 1432 N N . ILE A 1 186 ? 10.511 -4.974 4.359 1.00 92.62 186 ILE A N 1
ATOM 1433 C CA . ILE A 1 186 ? 10.871 -5.536 3.055 1.00 92.62 186 ILE A CA 1
ATOM 1434 C C . ILE A 1 186 ? 11.225 -4.444 2.049 1.00 92.62 186 ILE A C 1
ATOM 1436 O O . ILE A 1 186 ? 11.978 -4.724 1.135 1.00 92.62 186 ILE A O 1
ATOM 1440 N N . LEU A 1 187 ? 10.754 -3.204 2.218 1.00 91.81 187 LEU A N 1
ATOM 1441 C CA . LEU A 1 187 ? 11.142 -2.065 1.376 1.00 91.81 187 LEU A CA 1
ATOM 1442 C C . LEU A 1 187 ? 12.401 -1.347 1.892 1.00 91.81 187 LEU A C 1
ATOM 1444 O O . LEU A 1 187 ? 12.843 -0.376 1.284 1.00 91.81 187 LEU A O 1
ATOM 1448 N N . GLN A 1 188 ? 12.978 -1.807 3.004 1.00 89.69 188 GLN A N 1
ATOM 1449 C CA . GLN A 1 188 ? 14.139 -1.204 3.654 1.00 89.69 188 GLN A CA 1
ATOM 1450 C C . GLN A 1 188 ? 15.278 -2.229 3.773 1.00 89.69 188 GLN A C 1
ATOM 1452 O O . GLN A 1 188 ? 15.892 -2.621 2.783 1.00 89.69 188 GLN A O 1
ATOM 1457 N N . ASN A 1 189 ? 15.574 -2.675 4.992 1.00 90.06 189 ASN A N 1
ATOM 1458 C CA . ASN A 1 189 ? 16.697 -3.544 5.322 1.00 90.06 189 ASN A CA 1
ATOM 1459 C C . ASN A 1 189 ? 16.457 -5.023 4.989 1.00 90.06 189 ASN A C 1
ATOM 1461 O O . ASN A 1 189 ? 17.420 -5.785 4.937 1.00 90.06 189 ASN A O 1
ATOM 1465 N N . ARG A 1 190 ? 15.203 -5.444 4.770 1.00 93.19 190 ARG A N 1
ATOM 1466 C CA . ARG A 1 190 ? 14.850 -6.829 4.408 1.00 93.19 190 ARG A CA 1
ATOM 1467 C C . ARG A 1 190 ? 14.518 -7.001 2.925 1.00 93.19 190 ARG A C 1
ATOM 1469 O O . ARG A 1 190 ? 13.938 -8.020 2.551 1.00 93.19 190 ARG A O 1
ATOM 1476 N N . TRP A 1 191 ? 14.879 -6.031 2.082 1.00 96.00 191 TRP A N 1
ATOM 1477 C CA . TRP A 1 191 ? 14.665 -6.125 0.640 1.00 96.00 191 TRP A CA 1
ATOM 1478 C C . TRP A 1 191 ? 15.449 -7.281 0.018 1.00 96.00 191 TRP A C 1
ATOM 1480 O O . TRP A 1 191 ? 16.631 -7.487 0.292 1.00 96.00 191 TRP A O 1
ATOM 1490 N N . SER A 1 192 ? 14.778 -8.005 -0.875 1.00 95.88 192 SER A N 1
ATOM 1491 C CA . SER A 1 192 ? 15.365 -9.048 -1.707 1.00 95.88 192 SER A CA 1
ATOM 1492 C C . SER A 1 192 ? 14.898 -8.871 -3.155 1.00 95.88 192 SER A C 1
ATOM 1494 O O . SER A 1 192 ? 13.695 -8.720 -3.381 1.00 95.88 192 SER A O 1
ATOM 1496 N N . PRO A 1 193 ? 15.788 -8.999 -4.160 1.00 95.31 193 PRO A N 1
ATOM 1497 C CA . PRO A 1 193 ? 15.422 -8.960 -5.582 1.00 95.31 193 PRO A CA 1
ATOM 1498 C C . PRO A 1 193 ? 14.430 -10.050 -6.031 1.00 95.31 193 PRO A C 1
ATOM 1500 O O . PRO A 1 193 ? 13.948 -10.041 -7.172 1.00 95.31 193 PRO A O 1
ATOM 1503 N N . THR A 1 194 ? 14.152 -11.022 -5.156 1.00 95.56 194 THR A N 1
ATOM 1504 C CA . THR A 1 194 ? 13.127 -12.055 -5.346 1.00 95.56 194 THR A CA 1
ATOM 1505 C C . THR A 1 194 ? 11.709 -11.519 -5.188 1.00 95.56 194 THR A C 1
ATOM 1507 O O . THR A 1 194 ? 10.793 -12.120 -5.739 1.00 95.56 194 THR A O 1
ATOM 1510 N N . TYR A 1 195 ? 11.516 -10.411 -4.465 1.00 96.44 195 TYR A N 1
ATOM 1511 C CA . TYR A 1 195 ? 10.208 -9.777 -4.353 1.00 96.44 195 TYR A CA 1
ATOM 1512 C C . TYR A 1 195 ? 9.832 -9.093 -5.663 1.00 96.44 195 TYR A C 1
ATOM 1514 O O . TYR A 1 195 ? 10.659 -8.485 -6.348 1.00 96.44 195 TYR A O 1
ATOM 1522 N N . ASP A 1 196 ? 8.564 -9.209 -6.011 1.00 95.62 196 ASP A N 1
ATOM 1523 C CA . ASP A 1 196 ? 7.948 -8.592 -7.171 1.00 95.62 196 ASP A CA 1
ATOM 1524 C C . ASP A 1 196 ? 6.790 -7.688 -6.743 1.00 95.62 196 ASP A C 1
ATOM 1526 O O . ASP A 1 196 ? 6.468 -7.584 -5.557 1.00 95.62 196 ASP A O 1
ATOM 1530 N N . VAL A 1 197 ? 6.167 -7.014 -7.711 1.00 96.94 197 VAL A N 1
ATOM 1531 C CA . VAL A 1 197 ? 5.041 -6.101 -7.442 1.00 96.94 197 VAL A CA 1
ATOM 1532 C C . VAL A 1 197 ? 3.916 -6.784 -6.656 1.00 96.94 197 VAL A C 1
ATOM 1534 O O . VAL A 1 197 ? 3.409 -6.202 -5.697 1.00 96.94 197 VAL A O 1
ATOM 1537 N N . ALA A 1 198 ? 3.571 -8.026 -7.008 1.00 96.00 198 ALA A N 1
ATOM 1538 C CA . ALA A 1 198 ? 2.544 -8.801 -6.318 1.00 96.00 198 ALA A CA 1
ATOM 1539 C C . ALA A 1 198 ? 2.890 -9.007 -4.836 1.00 96.00 198 ALA A C 1
ATOM 1541 O O . ALA A 1 198 ? 2.094 -8.658 -3.967 1.00 96.00 198 ALA A O 1
ATOM 1542 N N . ALA A 1 199 ? 4.097 -9.506 -4.540 1.00 95.88 199 ALA A N 1
ATOM 1543 C CA . ALA A 1 199 ? 4.539 -9.738 -3.169 1.00 95.88 199 ALA A CA 1
ATOM 1544 C C . ALA A 1 199 ? 4.550 -8.448 -2.337 1.00 95.88 199 ALA A C 1
ATOM 1546 O O . ALA A 1 199 ? 4.103 -8.462 -1.193 1.00 95.88 199 ALA A O 1
ATOM 1547 N N . ILE A 1 200 ? 5.007 -7.331 -2.916 1.00 96.81 200 ILE A N 1
ATOM 1548 C CA . ILE A 1 200 ? 5.029 -6.031 -2.233 1.00 96.81 200 ILE A CA 1
ATOM 1549 C C . ILE A 1 200 ? 3.611 -5.612 -1.827 1.00 96.81 200 ILE A C 1
ATOM 1551 O O . ILE A 1 200 ? 3.381 -5.279 -0.666 1.00 96.81 200 ILE A O 1
ATOM 1555 N N . LEU A 1 201 ? 2.655 -5.645 -2.759 1.00 97.06 201 LEU A N 1
ATOM 1556 C CA . LEU A 1 201 ? 1.279 -5.212 -2.493 1.00 97.06 201 LEU A CA 1
ATOM 1557 C C . LEU A 1 201 ? 0.569 -6.133 -1.501 1.00 97.06 201 LEU A C 1
ATOM 1559 O O . LEU A 1 201 ? -0.118 -5.641 -0.609 1.00 97.06 201 LEU A O 1
ATOM 1563 N N . THR A 1 202 ? 0.789 -7.446 -1.588 1.00 95.75 202 THR A N 1
ATOM 1564 C CA . THR A 1 202 ? 0.274 -8.396 -0.595 1.00 95.75 202 THR A CA 1
ATOM 1565 C C . THR A 1 202 ? 0.864 -8.131 0.791 1.00 95.75 202 THR A C 1
ATOM 1567 O O . THR A 1 202 ? 0.135 -8.155 1.776 1.00 95.75 202 THR A O 1
ATOM 1570 N N . SER A 1 203 ? 2.158 -7.815 0.904 1.00 96.00 203 SER A N 1
ATOM 1571 C CA . SER A 1 203 ? 2.752 -7.447 2.196 1.00 96.00 203 SER A CA 1
ATOM 1572 C C . SER A 1 203 ? 2.176 -6.149 2.765 1.00 96.00 203 SER A C 1
ATOM 1574 O O . SER A 1 203 ? 1.964 -6.063 3.972 1.00 96.00 203 SER A O 1
ATOM 1576 N N . ILE A 1 204 ? 1.874 -5.159 1.919 1.00 96.50 204 ILE A N 1
ATOM 1577 C CA . ILE A 1 204 ? 1.196 -3.929 2.352 1.00 96.50 204 ILE A CA 1
ATOM 1578 C C . ILE A 1 204 ? -0.240 -4.232 2.806 1.00 96.50 204 ILE A C 1
ATOM 1580 O O . ILE A 1 204 ? -0.673 -3.709 3.827 1.00 96.50 204 ILE A O 1
ATOM 1584 N N . GLN A 1 205 ? -0.969 -5.102 2.104 1.00 95.50 205 GLN A N 1
ATOM 1585 C CA . GLN A 1 205 ? -2.308 -5.528 2.521 1.00 95.50 205 GLN A CA 1
ATOM 1586 C C . GLN A 1 205 ? -2.273 -6.248 3.879 1.00 95.50 205 GLN A C 1
ATOM 1588 O O . GLN A 1 205 ? -3.079 -5.941 4.754 1.00 95.50 205 GLN A O 1
ATOM 1593 N N . SER A 1 206 ? -1.301 -7.139 4.101 1.00 94.25 206 SER A N 1
ATOM 1594 C CA . SER A 1 206 ? -1.097 -7.795 5.399 1.00 94.25 206 SER A CA 1
ATOM 1595 C C . SER A 1 206 ? -0.767 -6.803 6.516 1.00 94.25 206 SER A C 1
ATOM 1597 O O . SER A 1 206 ? -1.218 -6.990 7.643 1.00 94.25 206 SER A O 1
ATOM 1599 N N . LEU A 1 207 ? -0.034 -5.727 6.207 1.00 93.69 207 LEU A N 1
ATOM 1600 C CA . LEU A 1 207 ? 0.285 -4.670 7.169 1.00 93.69 207 LEU A CA 1
ATOM 1601 C C . LEU A 1 207 ? -0.974 -3.951 7.680 1.00 93.69 207 LEU A C 1
ATOM 1603 O O . LEU A 1 207 ? -1.002 -3.557 8.840 1.00 93.69 207 LEU A O 1
ATOM 1607 N N . LEU A 1 208 ? -2.017 -3.814 6.849 1.00 93.75 208 LEU A N 1
ATOM 1608 C CA . LEU A 1 208 ? -3.305 -3.242 7.273 1.00 93.75 208 LEU A CA 1
ATOM 1609 C C . LEU A 1 208 ? -4.045 -4.135 8.279 1.00 93.75 208 LEU A C 1
ATOM 1611 O O . LEU A 1 208 ? -4.821 -3.630 9.093 1.00 93.75 208 LEU A O 1
ATOM 1615 N N . ASN A 1 209 ? -3.821 -5.450 8.212 1.00 91.50 209 ASN A N 1
ATOM 1616 C CA . ASN A 1 209 ? -4.413 -6.417 9.131 1.00 91.50 209 ASN A CA 1
ATOM 1617 C C . ASN A 1 209 ? -3.654 -6.479 10.463 1.00 91.50 209 ASN A C 1
ATOM 1619 O O . ASN A 1 209 ? -4.273 -6.416 11.524 1.00 91.50 209 ASN A O 1
ATOM 1623 N N . ASP A 1 210 ? -2.321 -6.552 10.407 1.00 91.12 210 ASP A N 1
ATOM 1624 C CA . ASP A 1 210 ? -1.461 -6.637 11.590 1.00 91.12 210 ASP A CA 1
ATOM 1625 C C . ASP A 1 210 ? -0.452 -5.471 11.638 1.00 91.12 210 ASP A C 1
ATOM 1627 O O . ASP A 1 210 ? 0.661 -5.572 11.105 1.00 91.12 210 ASP A O 1
ATOM 1631 N N . PRO A 1 211 ? -0.832 -4.324 12.237 1.00 90.12 211 PRO A N 1
ATOM 1632 C CA . PRO A 1 211 ? 0.034 -3.158 12.299 1.00 90.12 211 PRO A CA 1
ATOM 1633 C C . PRO A 1 211 ? 1.204 -3.364 13.264 1.00 90.12 211 PRO A C 1
ATOM 1635 O O . PRO A 1 211 ? 1.043 -3.755 14.423 1.00 90.12 211 PRO A O 1
ATOM 1638 N N . ASN A 1 212 ? 2.397 -2.950 12.842 1.00 89.25 212 ASN A N 1
ATOM 1639 C CA . ASN A 1 212 ? 3.570 -2.958 13.703 1.00 89.25 212 ASN A CA 1
ATOM 1640 C C . ASN A 1 212 ? 3.585 -1.731 14.631 1.00 89.25 212 ASN A C 1
ATOM 1642 O O . ASN A 1 212 ? 3.896 -0.611 14.224 1.00 89.25 212 ASN A O 1
ATOM 1646 N N . THR A 1 213 ? 3.323 -1.957 15.918 1.00 86.69 213 THR A N 1
ATOM 1647 C CA . THR A 1 213 ? 3.274 -0.899 16.940 1.00 86.69 213 THR A CA 1
ATOM 1648 C C . THR A 1 213 ? 4.584 -0.682 17.715 1.00 86.69 213 THR A C 1
ATOM 1650 O O . THR A 1 213 ? 4.617 0.126 18.651 1.00 86.69 213 THR A O 1
ATOM 1653 N N . SER A 1 214 ? 5.657 -1.398 17.357 1.00 85.00 214 SER A N 1
ATOM 1654 C CA . SER A 1 214 ? 6.984 -1.255 17.983 1.00 85.00 214 SER A CA 1
ATOM 1655 C C . SER A 1 214 ? 7.747 -0.026 17.482 1.00 85.00 214 SER A C 1
ATOM 1657 O O . SER A 1 214 ? 8.521 0.573 18.223 1.00 85.00 214 SER A O 1
ATOM 1659 N N . SER A 1 215 ? 7.526 0.371 16.227 1.00 85.38 215 SER A N 1
ATOM 1660 C CA . SER A 1 215 ? 8.163 1.525 15.583 1.00 85.38 215 SER A CA 1
ATOM 1661 C C . SER A 1 215 ? 7.159 2.210 14.651 1.00 85.38 215 SER A C 1
ATOM 1663 O O . SER A 1 215 ? 7.203 2.013 13.433 1.00 85.38 215 SER A O 1
ATOM 1665 N N . PRO A 1 216 ? 6.189 2.951 15.217 1.00 90.38 216 PRO A N 1
ATOM 1666 C CA . PRO A 1 216 ? 5.120 3.549 14.435 1.00 90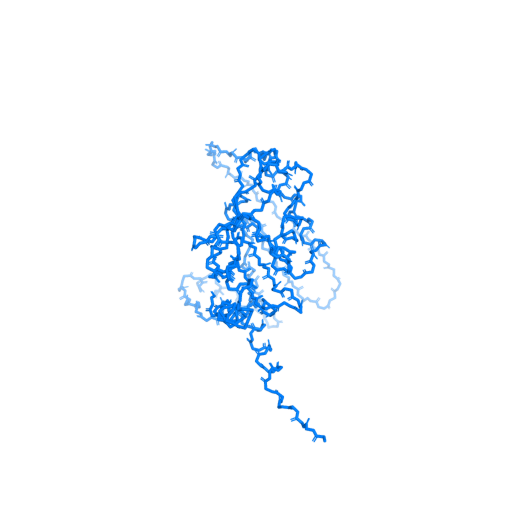.38 216 PRO A CA 1
ATOM 1667 C C . PRO A 1 216 ? 5.612 4.773 13.654 1.00 90.38 216 PRO A C 1
ATOM 1669 O O . PRO A 1 216 ? 6.297 5.640 14.190 1.00 90.38 216 PRO A O 1
ATOM 1672 N N . ALA A 1 217 ? 5.201 4.863 12.392 1.00 92.88 217 ALA A N 1
ATOM 1673 C CA . ALA A 1 217 ? 5.330 6.063 11.568 1.00 92.88 217 ALA A CA 1
ATOM 1674 C C . ALA A 1 217 ? 4.318 7.142 11.991 1.00 92.88 217 ALA A C 1
ATOM 1676 O O . ALA A 1 217 ? 4.610 8.335 11.950 1.00 92.88 217 ALA A O 1
ATOM 1677 N N . ASN A 1 218 ? 3.136 6.714 12.443 1.00 94.88 218 ASN A N 1
ATOM 1678 C CA . ASN A 1 218 ? 2.094 7.570 12.990 1.00 94.88 218 ASN A CA 1
ATOM 1679 C C . ASN A 1 218 ? 1.864 7.229 14.467 1.00 94.88 218 ASN A C 1
ATOM 1681 O O . ASN A 1 218 ? 1.197 6.248 14.815 1.00 94.88 218 ASN A O 1
ATOM 1685 N N . VAL A 1 219 ? 2.436 8.062 15.338 1.00 94.38 219 VAL A N 1
ATOM 1686 C CA . VAL A 1 219 ? 2.369 7.894 16.795 1.00 94.38 219 VAL A CA 1
ATOM 1687 C C . VAL A 1 219 ? 0.931 8.004 17.305 1.00 94.38 219 VAL A C 1
ATOM 1689 O O . VAL A 1 219 ? 0.534 7.223 18.165 1.00 94.38 219 VAL A O 1
ATOM 1692 N N . GLU A 1 220 ? 0.123 8.909 16.745 1.00 95.31 220 GLU A N 1
ATOM 1693 C CA . GLU A 1 220 ? -1.283 9.073 17.133 1.00 95.31 220 GLU A CA 1
ATOM 1694 C C . GLU A 1 220 ? -2.086 7.803 16.828 1.00 95.31 220 GLU A C 1
ATOM 1696 O O . GLU A 1 220 ? -2.746 7.260 17.714 1.00 95.31 220 GLU A O 1
ATOM 1701 N N . ALA A 1 221 ? -1.976 7.285 15.601 1.00 95.56 221 ALA A N 1
ATOM 1702 C CA . ALA A 1 221 ? -2.653 6.056 15.202 1.00 95.56 221 ALA A CA 1
ATOM 1703 C C . ALA A 1 221 ? -2.214 4.863 16.063 1.00 95.56 221 ALA A C 1
ATOM 1705 O O . ALA A 1 221 ? -3.054 4.064 16.470 1.00 95.56 221 ALA A O 1
ATOM 1706 N N . SER A 1 222 ? -0.922 4.763 16.396 1.00 95.44 222 SER A N 1
ATOM 1707 C CA . SER A 1 222 ? -0.400 3.715 17.281 1.00 95.44 222 SER A CA 1
ATOM 1708 C C . SER A 1 222 ? -0.940 3.814 18.710 1.00 95.44 222 SER A C 1
ATOM 1710 O O . SER A 1 222 ? -1.298 2.792 19.293 1.00 95.44 222 SER A O 1
ATOM 1712 N N . ASN A 1 223 ? -1.004 5.015 19.287 1.00 95.75 223 ASN A N 1
ATOM 1713 C CA . ASN A 1 223 ? -1.521 5.204 20.644 1.00 95.75 223 ASN A CA 1
ATOM 1714 C C . ASN A 1 223 ? -3.020 4.902 20.697 1.00 95.75 223 ASN A C 1
ATOM 1716 O O . ASN A 1 223 ? -3.458 4.141 21.552 1.00 95.75 223 ASN A O 1
ATOM 1720 N N . LEU A 1 224 ? -3.804 5.391 19.728 1.00 96.44 224 LEU A N 1
ATOM 1721 C CA . LEU A 1 224 ? -5.223 5.038 19.640 1.00 96.44 224 LEU A CA 1
ATOM 1722 C C . LEU A 1 224 ? -5.421 3.534 19.425 1.00 96.44 224 LEU A C 1
ATOM 1724 O O . LEU A 1 224 ? -6.318 2.952 20.025 1.00 96.44 224 LEU A O 1
ATOM 1728 N N . TYR A 1 225 ? -4.576 2.878 18.626 1.00 95.25 225 TYR A N 1
ATOM 1729 C CA . TYR A 1 225 ? -4.646 1.429 18.435 1.00 95.25 225 TYR A CA 1
ATOM 1730 C C . TYR A 1 225 ? -4.484 0.657 19.757 1.00 95.25 225 TYR A C 1
ATOM 1732 O O . TYR A 1 225 ? -5.210 -0.314 19.972 1.00 95.25 225 TYR A O 1
ATOM 1740 N N . LYS A 1 226 ? -3.567 1.092 20.637 1.00 93.94 226 LYS A N 1
ATOM 1741 C CA . LYS A 1 226 ? -3.283 0.455 21.937 1.00 93.94 226 LYS A CA 1
ATOM 1742 C C . LYS A 1 226 ? -4.291 0.833 23.022 1.00 93.94 226 LYS A C 1
ATOM 1744 O O . LYS A 1 226 ? -4.816 -0.045 23.700 1.00 93.94 226 LYS A O 1
ATOM 1749 N N . ASP A 1 227 ? -4.570 2.125 23.161 1.00 95.62 227 ASP A N 1
ATOM 1750 C CA . ASP A 1 227 ? -5.251 2.682 24.333 1.00 95.62 227 ASP A CA 1
ATOM 1751 C C . ASP A 1 227 ? -6.752 2.901 24.094 1.00 95.62 227 ASP A C 1
ATOM 1753 O O . ASP A 1 227 ? -7.551 2.857 25.029 1.00 95.62 227 ASP A O 1
ATOM 1757 N N . ASN A 1 228 ? -7.168 3.140 22.844 1.00 95.88 228 ASN A N 1
ATOM 1758 C CA . ASN A 1 228 ? -8.560 3.436 22.503 1.00 95.88 228 ASN A CA 1
ATOM 1759 C C . ASN A 1 228 ? -8.957 2.886 21.128 1.00 95.88 228 ASN A C 1
ATOM 1761 O O . ASN A 1 228 ? -9.170 3.620 20.154 1.00 95.88 228 ASN A O 1
ATOM 1765 N N . ARG A 1 229 ? -9.128 1.560 21.073 1.00 94.81 229 ARG A N 1
ATOM 1766 C CA . ARG A 1 229 ? -9.496 0.842 19.846 1.00 94.81 229 ARG A CA 1
ATOM 1767 C C . ARG A 1 229 ? -10.764 1.391 19.188 1.00 94.81 229 ARG A C 1
ATOM 1769 O O . ARG A 1 229 ? -10.856 1.384 17.965 1.00 94.81 229 ARG A O 1
ATOM 1776 N N . LYS A 1 230 ? -11.731 1.882 19.969 1.00 97.19 230 LYS A N 1
ATOM 1777 C CA . LYS A 1 230 ? -12.993 2.422 19.442 1.00 97.19 230 LYS A CA 1
ATOM 1778 C C . LYS A 1 230 ? -12.767 3.697 18.628 1.00 97.19 230 LYS A C 1
ATOM 1780 O O . LYS A 1 230 ? -13.278 3.798 17.516 1.00 97.19 230 LYS A O 1
ATOM 1785 N N . GLU A 1 231 ? -11.989 4.637 19.159 1.00 97.06 231 GLU A N 1
ATOM 1786 C CA . GLU A 1 231 ? -11.660 5.874 18.440 1.00 97.06 231 GLU A CA 1
ATOM 1787 C C . GLU A 1 231 ? -10.748 5.597 17.240 1.00 97.06 231 GLU A C 1
ATOM 1789 O O . GLU A 1 231 ? -10.955 6.170 16.173 1.00 97.06 231 GLU A O 1
ATOM 1794 N N . TYR A 1 232 ? -9.805 4.654 17.366 1.00 97.06 232 TYR A N 1
ATOM 1795 C CA . TYR A 1 232 ? -9.002 4.198 16.229 1.00 97.06 232 TYR A CA 1
ATOM 1796 C C . TYR A 1 232 ? -9.886 3.708 15.076 1.00 97.06 232 TYR A C 1
ATOM 1798 O O . TYR A 1 232 ? -9.742 4.169 13.948 1.00 97.06 232 TYR A O 1
ATOM 1806 N N . VAL A 1 233 ? -10.831 2.802 15.358 1.00 97.00 233 VAL A N 1
ATOM 1807 C CA . VAL A 1 233 ? -11.738 2.260 14.335 1.00 97.00 233 VAL A CA 1
ATOM 1808 C C . VAL A 1 233 ? -12.553 3.374 13.690 1.00 97.00 233 VAL A C 1
ATOM 1810 O O . VAL A 1 233 ? -12.681 3.386 12.471 1.00 97.00 233 VAL A O 1
ATOM 1813 N N . LYS A 1 234 ? -13.057 4.331 14.475 1.00 97.75 234 LYS A N 1
ATOM 1814 C CA . LYS A 1 234 ? -13.798 5.479 13.947 1.00 97.75 234 LYS A CA 1
ATOM 1815 C C . LYS A 1 234 ? -12.957 6.286 12.947 1.00 97.75 234 LYS A C 1
ATOM 1817 O O . LYS A 1 234 ? -13.395 6.478 11.819 1.00 97.75 234 LYS A O 1
ATOM 1822 N N . ARG A 1 235 ? -11.735 6.680 13.325 1.00 97.25 235 ARG A N 1
ATOM 1823 C CA . ARG A 1 235 ? -10.801 7.417 12.451 1.00 97.25 235 ARG A CA 1
ATOM 1824 C C . ARG A 1 235 ? -10.458 6.634 11.181 1.00 97.25 235 ARG A C 1
ATOM 1826 O O . ARG A 1 235 ? -10.380 7.216 10.106 1.00 97.25 235 ARG A O 1
ATOM 1833 N N . VAL A 1 236 ? -10.263 5.317 11.284 1.00 97.31 236 VAL A N 1
ATOM 1834 C CA . VAL A 1 236 ? -10.002 4.476 10.106 1.00 97.31 236 VAL A CA 1
ATOM 1835 C C . VAL A 1 236 ? -11.221 4.420 9.186 1.00 97.31 236 VAL A C 1
ATOM 1837 O O . VAL A 1 236 ? -11.069 4.560 7.975 1.00 97.31 236 VAL A O 1
ATOM 1840 N N . ARG A 1 237 ? -12.433 4.274 9.729 1.00 97.19 237 ARG A N 1
ATOM 1841 C CA . ARG A 1 237 ? -13.658 4.252 8.917 1.00 97.19 237 ARG A CA 1
ATOM 1842 C C . ARG A 1 237 ? -13.874 5.567 8.164 1.00 97.19 237 ARG A C 1
ATOM 1844 O O . ARG A 1 237 ? -14.240 5.523 6.998 1.00 97.19 237 ARG A O 1
ATOM 1851 N N . GLU A 1 238 ? -13.511 6.708 8.750 1.00 96.62 238 GLU A N 1
ATOM 1852 C CA . GLU A 1 238 ? -13.497 7.993 8.030 1.00 96.62 238 GLU A CA 1
ATOM 1853 C C . GLU A 1 238 ? -12.544 7.968 6.817 1.00 96.62 238 GLU A C 1
ATOM 1855 O O . GLU A 1 238 ? -12.845 8.550 5.778 1.00 96.62 238 GLU A O 1
ATOM 1860 N N . THR A 1 239 ? -11.395 7.283 6.908 1.00 96.12 239 THR A N 1
ATOM 1861 C CA . THR A 1 239 ? -10.485 7.123 5.755 1.00 96.12 239 THR A CA 1
ATOM 1862 C C . THR A 1 239 ? -11.002 6.141 4.707 1.00 96.12 239 THR A C 1
ATOM 1864 O O . THR A 1 239 ? -10.763 6.346 3.520 1.00 96.12 239 THR A O 1
ATOM 1867 N N . VAL A 1 240 ? -11.745 5.112 5.125 1.00 96.94 240 VAL A N 1
ATOM 1868 C CA . VAL A 1 240 ? -12.432 4.179 4.219 1.00 96.94 240 VAL A CA 1
ATOM 1869 C C . VAL A 1 240 ? -13.474 4.925 3.391 1.00 96.94 240 VAL A C 1
ATOM 1871 O O . VAL A 1 240 ? -13.446 4.834 2.169 1.00 96.94 240 VAL A O 1
ATOM 1874 N N . GLU A 1 241 ? -14.332 5.721 4.029 1.00 95.75 241 GLU A N 1
ATOM 1875 C CA . GLU A 1 241 ? -15.372 6.491 3.334 1.00 95.75 241 GLU A CA 1
ATOM 1876 C C . GLU A 1 241 ? -14.770 7.478 2.326 1.00 95.75 241 GLU A C 1
ATOM 1878 O O . GLU A 1 241 ? -15.184 7.520 1.169 1.00 95.75 241 GLU A O 1
ATOM 1883 N N . LYS A 1 242 ? -13.717 8.202 2.728 1.00 95.31 242 LYS A N 1
ATOM 1884 C CA . LYS A 1 242 ? -12.994 9.123 1.836 1.00 95.31 242 LYS A CA 1
ATOM 1885 C C . LYS A 1 242 ? -12.367 8.430 0.634 1.00 95.31 242 LYS A C 1
ATOM 1887 O O . LYS A 1 242 ? -12.279 9.030 -0.427 1.00 95.31 242 LYS A O 1
ATOM 1892 N N . SER A 1 243 ? -11.946 7.173 0.780 1.00 95.06 243 SER A N 1
ATOM 1893 C CA . SER A 1 243 ? -11.325 6.419 -0.314 1.00 95.06 243 SER A CA 1
ATOM 1894 C C . SER A 1 243 ? -12.267 6.159 -1.498 1.00 95.06 243 SER A C 1
ATOM 1896 O O . SER A 1 243 ? -11.796 5.809 -2.576 1.00 95.06 243 SER A O 1
ATOM 1898 N N . TRP A 1 244 ? -13.581 6.333 -1.314 1.00 92.25 244 TRP A N 1
ATOM 1899 C CA . TRP A 1 244 ? -14.591 6.155 -2.362 1.00 92.25 244 TRP A CA 1
ATOM 1900 C C . TRP A 1 244 ? -14.931 7.438 -3.128 1.00 92.25 244 TRP A C 1
ATOM 1902 O O . TRP A 1 244 ? -15.496 7.366 -4.217 1.00 92.25 244 TRP A O 1
ATOM 1912 N N . GLU A 1 245 ? -14.658 8.602 -2.540 1.00 89.06 245 GLU A N 1
ATOM 1913 C CA . GLU A 1 245 ? -14.895 9.916 -3.167 1.00 89.06 245 GLU A CA 1
ATOM 1914 C C . GLU A 1 245 ? -13.761 10.320 -4.114 1.00 89.06 245 GLU A C 1
ATOM 1916 O O . GLU A 1 245 ? -13.910 11.178 -4.986 1.00 89.06 245 GLU A O 1
ATOM 1921 N N . ASP A 1 246 ? -12.626 9.689 -3.869 1.00 70.38 246 ASP A N 1
ATOM 1922 C CA . ASP A 1 246 ? -11.320 9.879 -4.451 1.00 70.38 246 ASP A CA 1
ATOM 1923 C C . ASP A 1 246 ? -11.271 9.348 -5.888 1.00 70.38 246 ASP A C 1
ATOM 1925 O O . ASP A 1 246 ? -10.498 9.906 -6.700 1.00 70.38 246 ASP A O 1
#

pLDDT: mean 72.23, std 28.04, range [26.97, 97.88]

Solvent-accessible surface area (backbone atoms only — not comparable to full-atom values): 15685 Å² total; per-residue (Å²): 138,84,85,79,79,82,63,61,68,59,51,51,54,54,54,57,63,70,70,57,93,78,87,87,87,86,87,84,82,82,83,68,84,79,68,65,75,82,70,74,85,84,84,88,76,94,87,76,86,89,78,87,81,82,77,92,79,73,95,60,94,83,82,86,82,85,81,82,93,63,101,68,93,78,92,80,88,81,84,81,83,76,86,84,83,79,81,90,75,94,75,81,77,74,69,79,74,43,73,22,56,55,48,49,55,50,42,50,49,42,46,72,76,64,52,59,88,58,46,50,66,46,57,42,96,92,36,80,47,33,29,47,32,39,40,42,32,52,78,100,38,63,40,40,87,12,50,42,36,32,42,38,41,51,56,83,57,31,52,83,44,66,56,52,56,30,38,72,40,73,73,68,40,24,32,31,30,97,83,24,38,60,71,50,57,55,64,56,90,60,53,53,60,84,60,44,65,65,57,52,54,51,52,53,52,48,40,73,70,60,66,56,71,91,73,43,56,20,60,67,45,32,48,27,55,74,78,34,51,68,60,35,40,52,56,25,38,56,28,27,60,52,30,73,80,106

Organism: Aspergillus chevalieri (NCBI:txid182096)